Protein AF-A0A8S3XZ12-F1 (afdb_monomer_lite)

Foldseek 3Di:
DDDDDDDDPVSPDDPVLVQLLCCLPPVDNDKDFDGKDKDFPDDFDPDQLFGWIWMWTFIDDPNDTDTFIKIKGFQDPPQVVSSCVNLVVQVLVVVVVVLVLCVVLVQCDDPQHLDFHWSDGDSTMTMTGPCVVVVDDDDQPLDDDDPVRVVSNVVSVVSVVVSVVVVVVVVCVPPVPDDPVVVVVVCPLVVLVVCLLCLLLRVDPRHLSCVQQVDNVCNCVCNPNHVPVSSVVVCVVDVSSVVVSVVSVVVSCVPPPPVVD

pLDDT: mean 88.75, std 11.48, range [29.72, 97.12]

InterPro domains:
  IPR004119 Ecdysteroid kinase-like [PF02958] (47-170)

Radius of gyration: 21.13 Å; chains: 1; bounding box: 47×51×56 Å

Secondary structure (DSSP, 8-state):
--------GGGT--HHHHHHHHHHHH--S--EEEEEEEEESSSS-S-SSSEEEEEEEEEEETTEEEEEEEEEEE--SS-HHHHHHHHHHTHHHHHHHHHHHHHHTTTT-SSS-SSPPPSEE-SSEEEEE-GGGGT--PPPTTSPPPHHHHHHHHHHHHHHHHHHHHHHHHHHTS-TT--HHHHHHHHHHHHHHHHHHHHHHHSS-HHHHHHHHS-TTTHHIIIII--HHHHHHHHHH-HHHHHHHHHHHHHHIIIIIGGG-

Structure (mmCIF, N/CA/C/O backbone):
data_AF-A0A8S3XZ12-F1
#
_entry.id   AF-A0A8S3XZ12-F1
#
loop_
_atom_site.group_PDB
_atom_site.id
_atom_site.type_symbol
_atom_site.label_atom_id
_atom_site.label_alt_id
_atom_site.label_comp_id
_atom_site.label_asym_id
_atom_site.label_entity_id
_atom_site.label_seq_id
_atom_site.pdbx_PDB_ins_code
_atom_site.Cartn_x
_atom_site.Cartn_y
_atom_site.Cartn_z
_atom_site.occupancy
_atom_site.B_iso_or_equiv
_atom_site.auth_seq_id
_atom_site.auth_comp_id
_atom_site.auth_asym_id
_atom_site.auth_atom_id
_atom_site.pdbx_PDB_model_num
ATOM 1 N N . MET A 1 1 ? 11.718 -19.719 9.746 1.00 30.39 1 MET A N 1
ATOM 2 C CA . MET A 1 1 ? 11.334 -20.195 11.095 1.00 30.39 1 MET A CA 1
ATOM 3 C C . MET A 1 1 ? 10.133 -19.363 11.529 1.00 30.39 1 MET A C 1
ATOM 5 O O . MET A 1 1 ? 10.257 -18.147 11.548 1.00 30.39 1 MET A O 1
ATOM 9 N N . ALA A 1 2 ? 8.950 -19.956 11.715 1.00 29.72 2 ALA A N 1
ATOM 10 C CA . ALA A 1 2 ? 7.763 -19.188 12.099 1.00 29.72 2 ALA A CA 1
ATOM 11 C C . ALA A 1 2 ? 7.911 -18.756 13.564 1.00 29.72 2 ALA A C 1
ATOM 13 O O . ALA A 1 2 ? 8.004 -19.607 14.441 1.00 29.72 2 ALA A O 1
ATOM 14 N N . CYS A 1 3 ? 7.995 -17.449 13.815 1.00 34.72 3 CYS A N 1
ATOM 15 C CA . CYS A 1 3 ? 7.977 -16.910 15.170 1.00 34.72 3 CYS A CA 1
ATOM 16 C C . CYS A 1 3 ? 6.590 -17.178 15.773 1.00 34.72 3 CYS A C 1
ATOM 18 O O . CYS A 1 3 ? 5.577 -16.758 15.208 1.00 34.72 3 CYS A O 1
ATOM 20 N N . GLU A 1 4 ? 6.535 -17.932 16.869 1.00 37.34 4 GLU A N 1
ATOM 21 C CA . GLU A 1 4 ? 5.304 -18.181 17.616 1.00 37.34 4 GLU A CA 1
ATOM 22 C C . GLU A 1 4 ? 4.790 -16.856 18.199 1.00 37.34 4 GLU A C 1
ATOM 24 O O . GLU A 1 4 ? 5.450 -16.209 19.010 1.00 37.34 4 GLU A O 1
ATOM 29 N N . ILE A 1 5 ? 3.611 -16.418 17.749 1.00 44.34 5 ILE A N 1
ATOM 30 C CA . ILE A 1 5 ? 2.987 -15.174 18.205 1.00 44.34 5 ILE A CA 1
ATOM 31 C C . ILE A 1 5 ? 2.136 -15.505 19.429 1.00 44.34 5 ILE A C 1
ATOM 33 O O . ILE A 1 5 ? 1.052 -16.073 19.299 1.00 44.34 5 ILE A O 1
ATOM 37 N N . HIS A 1 6 ? 2.609 -15.119 20.612 1.00 37.94 6 HIS A N 1
ATOM 38 C CA . HIS A 1 6 ? 1.752 -15.000 21.786 1.00 37.94 6 HIS A CA 1
ATOM 39 C C . HIS A 1 6 ? 0.611 -14.015 21.468 1.00 37.94 6 HIS A C 1
ATOM 41 O O . HIS A 1 6 ? 0.840 -12.942 20.915 1.00 37.94 6 HIS A O 1
ATOM 47 N N . THR A 1 7 ? -0.639 -14.424 21.706 1.00 45.78 7 THR A N 1
ATOM 48 C CA . THR A 1 7 ? -1.839 -13.674 21.303 1.00 45.78 7 THR A CA 1
ATOM 49 C C . THR A 1 7 ? -2.457 -12.941 22.489 1.00 45.78 7 THR A C 1
ATOM 51 O O . THR A 1 7 ? -3.533 -13.295 22.970 1.00 45.78 7 THR A O 1
ATOM 54 N N . GLY A 1 8 ? -1.778 -11.911 22.977 1.00 55.94 8 GLY A N 1
ATOM 55 C CA . GLY A 1 8 ? -2.376 -10.844 23.763 1.00 55.94 8 GLY A CA 1
ATOM 56 C C . GLY A 1 8 ? -2.769 -9.669 22.864 1.00 55.94 8 GLY A C 1
ATOM 57 O O . GLY A 1 8 ? -2.081 -9.326 21.910 1.00 55.94 8 GLY A O 1
ATOM 58 N N . VAL A 1 9 ? -3.870 -8.984 23.184 1.00 60.03 9 VAL A N 1
ATOM 59 C CA . VAL A 1 9 ? -4.277 -7.731 22.509 1.00 60.03 9 VAL A CA 1
ATOM 60 C C . VAL A 1 9 ? -3.127 -6.706 22.494 1.00 60.03 9 VAL A C 1
ATOM 62 O O . VAL A 1 9 ? -2.915 -5.999 21.507 1.00 60.03 9 VAL A O 1
ATOM 65 N N . ASN A 1 10 ? -2.387 -6.640 23.608 1.00 62.47 10 ASN A N 1
ATOM 66 C CA . ASN A 1 10 ? -1.278 -5.709 23.812 1.00 62.47 10 ASN A CA 1
ATOM 67 C C . ASN A 1 10 ? -0.083 -5.993 22.891 1.00 62.47 10 ASN A C 1
ATOM 69 O O . ASN A 1 10 ? 0.741 -5.102 22.704 1.00 62.47 10 ASN A O 1
ATOM 73 N N . ASP A 1 11 ? -0.022 -7.180 22.283 1.00 71.75 11 ASP A N 1
ATOM 74 C CA . ASP A 1 11 ? 1.028 -7.560 21.331 1.00 71.75 11 ASP A CA 1
ATOM 75 C C . ASP A 1 11 ? 0.775 -6.963 19.937 1.00 71.75 11 ASP A C 1
ATOM 77 O O . ASP A 1 11 ? 1.597 -7.078 19.030 1.00 71.75 11 ASP A O 1
ATOM 81 N N . VAL A 1 12 ? -0.389 -6.331 19.746 1.00 75.94 12 VAL A N 1
ATOM 82 C CA . VAL A 1 12 ? -0.815 -5.748 18.471 1.00 75.94 12 VAL A CA 1
ATOM 83 C C . VAL A 1 12 ? -1.113 -4.264 18.606 1.00 75.94 12 VAL A C 1
ATOM 85 O O . VAL A 1 12 ? -0.682 -3.465 17.778 1.00 75.94 12 VAL A O 1
ATOM 88 N N . PHE A 1 13 ? -1.860 -3.891 19.646 1.00 89.75 13 PHE A N 1
ATOM 89 C CA . PHE A 1 13 ? -2.286 -2.520 19.870 1.00 89.75 13 PHE A CA 1
ATOM 90 C C . PHE A 1 13 ? -2.085 -2.111 21.323 1.00 89.75 13 PHE A C 1
ATOM 92 O O . PHE A 1 13 ? -2.443 -2.823 22.258 1.00 89.75 13 PHE A O 1
ATOM 99 N N . THR A 1 14 ? -1.631 -0.881 21.523 1.00 89.81 14 THR A N 1
ATOM 100 C CA . THR A 1 14 ? -1.724 -0.225 22.827 1.00 89.81 14 THR A CA 1
ATOM 101 C C . THR A 1 14 ? -3.185 0.091 23.167 1.00 89.81 14 THR A C 1
ATOM 103 O O . THR A 1 14 ? -4.006 0.356 22.284 1.00 89.81 14 THR A O 1
ATOM 106 N N . LYS A 1 15 ? -3.515 0.193 24.463 1.00 86.88 15 LYS A N 1
ATOM 107 C CA . LYS A 1 15 ? -4.854 0.629 24.920 1.00 86.88 15 LYS A CA 1
ATOM 108 C C . LYS A 1 15 ? -5.313 1.945 24.271 1.00 86.88 15 LYS A C 1
ATOM 110 O O . LYS A 1 15 ? -6.484 2.088 23.926 1.00 86.88 15 LYS A O 1
ATOM 115 N N . LYS A 1 16 ? -4.387 2.895 24.068 1.00 90.19 16 LYS A N 1
ATOM 116 C CA . LYS A 1 16 ? -4.662 4.180 23.400 1.00 90.19 16 LYS A CA 1
ATOM 117 C C . LYS A 1 16 ? -5.061 3.989 21.934 1.00 90.19 16 LYS A C 1
ATOM 119 O O . LYS A 1 16 ? -6.018 4.614 21.487 1.00 90.19 16 LYS A O 1
ATOM 124 N N . GLN A 1 17 ? -4.360 3.119 21.205 1.00 93.06 17 GLN A N 1
ATOM 125 C CA . GLN A 1 17 ? -4.685 2.806 19.811 1.00 93.06 17 GLN A CA 1
ATOM 126 C C . GLN A 1 17 ? -6.052 2.135 19.696 1.00 93.06 17 GLN A C 1
ATOM 128 O O . GLN A 1 17 ? -6.841 2.542 18.853 1.00 93.06 17 GLN A O 1
ATOM 133 N N . ILE A 1 18 ? -6.375 1.187 20.579 1.00 91.19 18 ILE A N 1
ATOM 134 C CA . ILE A 1 18 ? -7.694 0.534 20.599 1.00 91.19 18 ILE A CA 1
ATOM 135 C C . ILE A 1 18 ? -8.795 1.570 20.793 1.00 91.19 18 ILE A C 1
ATOM 137 O O . ILE A 1 18 ? -9.729 1.628 20.003 1.00 91.19 18 ILE A O 1
ATOM 141 N N . HIS A 1 19 ? -8.659 2.444 21.791 1.00 89.81 19 HIS A N 1
ATOM 142 C CA . HIS A 1 19 ? -9.643 3.497 22.022 1.00 89.81 19 HIS A CA 1
ATOM 143 C C . HIS A 1 19 ? -9.798 4.427 20.811 1.00 89.81 19 HIS A C 1
ATOM 145 O O . HIS A 1 19 ? -10.917 4.767 20.435 1.00 89.81 19 HIS A O 1
ATOM 151 N N . HIS A 1 20 ? -8.691 4.796 20.161 1.00 92.94 20 HIS A N 1
ATOM 152 C CA . HIS A 1 20 ? -8.727 5.605 18.944 1.00 92.94 20 HIS A CA 1
ATOM 153 C C . HIS A 1 20 ? -9.456 4.898 17.791 1.00 92.94 20 HIS A C 1
ATOM 155 O O . HIS A 1 20 ? -10.336 5.496 17.171 1.00 92.94 20 HIS A O 1
ATOM 161 N N . ILE A 1 21 ? -9.137 3.622 17.548 1.00 94.38 21 ILE A N 1
ATOM 162 C CA . ILE A 1 21 ? -9.756 2.796 16.504 1.00 94.38 21 ILE A CA 1
ATOM 163 C C . ILE A 1 21 ? -11.264 2.680 16.744 1.00 94.38 21 ILE A C 1
ATOM 165 O O . ILE A 1 21 ? -12.042 2.940 15.833 1.00 94.38 21 ILE A O 1
ATOM 169 N N . LEU A 1 22 ? -11.681 2.356 17.971 1.00 91.75 22 LEU A N 1
ATOM 170 C CA . LEU A 1 22 ? -13.090 2.158 18.330 1.00 91.75 22 LEU A CA 1
ATOM 171 C C . LEU A 1 22 ? -13.912 3.444 18.241 1.00 91.75 22 LEU A C 1
ATOM 173 O O . LEU A 1 22 ? -15.032 3.433 17.729 1.00 91.75 22 LEU A O 1
ATOM 177 N N . LYS A 1 23 ? -13.328 4.570 18.660 1.00 91.75 23 LYS A N 1
ATOM 178 C CA . LYS A 1 23 ? -13.943 5.887 18.482 1.00 91.75 23 LYS A CA 1
ATOM 179 C C . LYS A 1 23 ? -14.146 6.208 16.999 1.00 91.75 23 LYS A C 1
ATOM 181 O O . LYS A 1 23 ? -15.190 6.733 16.625 1.00 91.75 23 LYS A O 1
ATOM 186 N N . ARG A 1 24 ? -13.156 5.908 16.150 1.00 91.81 24 ARG A N 1
ATOM 187 C CA . ARG A 1 24 ? -13.209 6.151 14.698 1.00 91.81 24 ARG A CA 1
ATOM 188 C C . ARG A 1 24 ? -14.154 5.193 13.961 1.00 91.81 24 ARG A C 1
ATOM 190 O O . ARG A 1 24 ? -14.713 5.609 12.946 1.00 91.81 24 ARG A O 1
ATOM 197 N N . SER A 1 25 ? -14.315 3.955 14.435 1.00 90.06 25 SER A N 1
ATOM 198 C CA . SER A 1 25 ? -15.126 2.925 13.774 1.00 90.06 25 SER A CA 1
ATOM 199 C C . SER A 1 25 ? -16.602 2.956 14.174 1.00 90.06 25 SER A C 1
ATOM 201 O O . SER A 1 25 ? -17.454 2.909 13.294 1.00 90.06 25 SER A O 1
ATOM 203 N N . LEU A 1 26 ? -16.913 3.054 15.472 1.00 84.81 26 LEU A N 1
ATOM 204 C CA . LEU A 1 26 ? -18.286 2.973 15.984 1.00 84.81 26 LEU A CA 1
ATOM 205 C C . LEU A 1 26 ? -18.833 4.307 16.512 1.00 84.81 26 LEU A C 1
ATOM 207 O O . LEU A 1 26 ? -20.015 4.407 16.824 1.00 84.81 26 LEU A O 1
ATOM 211 N N . GLY A 1 27 ? -17.987 5.326 16.682 1.00 82.88 27 GLY A N 1
ATOM 212 C CA . GLY A 1 27 ? -18.391 6.600 17.289 1.00 82.88 27 GLY A CA 1
ATOM 213 C C . GLY A 1 27 ? -18.626 6.539 18.805 1.00 82.88 27 GLY A C 1
ATOM 214 O O . GLY A 1 27 ? -18.931 7.566 19.410 1.00 82.88 27 GLY A O 1
ATOM 215 N N . PHE A 1 28 ? -18.458 5.376 19.444 1.00 74.88 28 PHE A N 1
ATOM 216 C CA . PHE A 1 28 ? -18.622 5.219 20.890 1.00 74.88 28 PHE A CA 1
ATOM 217 C C . PHE A 1 28 ? -17.366 5.627 21.665 1.00 74.88 28 PHE A C 1
ATOM 219 O O . PHE A 1 28 ? -16.235 5.387 21.244 1.00 74.88 28 PHE A O 1
ATOM 226 N N . THR A 1 29 ? -17.575 6.208 22.847 1.00 71.44 29 THR A N 1
ATOM 227 C CA . THR A 1 29 ? -16.506 6.577 23.792 1.00 71.44 29 THR A CA 1
ATOM 228 C C . THR A 1 29 ? -16.406 5.624 24.984 1.00 71.44 29 THR A C 1
ATOM 230 O O . THR A 1 29 ? -15.366 5.589 25.637 1.00 71.44 29 THR A O 1
ATOM 233 N N . SER A 1 30 ? -17.451 4.833 25.246 1.00 82.69 30 SER A N 1
ATOM 234 C CA . SER A 1 30 ? -17.498 3.830 26.311 1.00 82.69 30 SER A CA 1
ATOM 235 C C . SER A 1 30 ? -17.679 2.439 25.711 1.00 82.69 30 SER A C 1
ATOM 237 O O . SER A 1 30 ? -18.641 2.188 24.986 1.00 82.69 30 SER A O 1
ATOM 239 N N . PHE A 1 31 ? -16.728 1.554 25.989 1.00 87.12 31 PHE A N 1
ATOM 240 C CA . PHE A 1 31 ? -16.713 0.168 25.538 1.00 87.12 31 PHE A CA 1
ATOM 241 C C . PHE A 1 31 ? -15.873 -0.670 26.508 1.00 87.12 31 PHE A C 1
ATOM 243 O O . PHE A 1 31 ? -14.982 -0.154 27.185 1.00 87.12 31 PHE A O 1
ATOM 250 N N . GLU A 1 32 ? -16.109 -1.976 26.517 1.00 89.56 32 GLU A N 1
ATOM 251 C CA . GLU A 1 32 ? -15.262 -2.960 27.194 1.00 89.56 32 GLU A CA 1
ATOM 252 C C . GLU A 1 32 ? -14.676 -3.907 26.144 1.00 89.56 32 GLU A C 1
ATOM 254 O O . GLU A 1 32 ? -15.414 -4.493 25.356 1.00 89.56 32 GLU A O 1
ATOM 259 N N . LEU A 1 33 ? -13.352 -4.055 26.092 1.00 88.94 33 LEU A N 1
ATOM 260 C CA . LEU A 1 33 ? -12.731 -5.035 25.202 1.00 88.94 33 LEU A CA 1
ATOM 261 C C . LEU A 1 33 ? -12.759 -6.414 25.864 1.00 88.94 33 LEU A C 1
ATOM 263 O O . LEU A 1 33 ? -12.143 -6.603 26.908 1.00 88.94 33 LEU A O 1
ATOM 267 N N . ILE A 1 34 ? -13.431 -7.366 25.223 1.00 90.75 34 ILE A N 1
ATOM 268 C CA . ILE A 1 34 ? -13.617 -8.729 25.731 1.00 90.75 34 ILE A CA 1
ATOM 269 C C . ILE A 1 34 ? -12.508 -9.650 25.219 1.00 90.75 34 ILE A C 1
ATOM 271 O O . ILE A 1 34 ? -11.927 -10.417 25.980 1.00 90.75 34 ILE A O 1
ATOM 275 N N . ALA A 1 35 ? -12.221 -9.586 23.917 1.00 89.56 35 ALA A N 1
ATOM 276 C CA . ALA A 1 35 ? -11.253 -10.458 23.258 1.00 89.56 35 ALA A CA 1
ATOM 277 C C . ALA A 1 35 ? -10.668 -9.810 21.996 1.00 89.56 35 ALA A C 1
ATOM 279 O O . ALA A 1 35 ? -11.249 -8.883 21.422 1.00 89.56 35 ALA A O 1
ATOM 280 N N . CYS A 1 36 ? -9.525 -10.328 21.546 1.00 91.44 36 CYS A N 1
ATOM 281 C CA . CYS A 1 36 ? -8.874 -9.932 20.302 1.00 91.44 36 CYS A CA 1
ATOM 282 C C . CYS A 1 36 ? -8.281 -11.153 19.605 1.00 91.44 36 CYS A C 1
ATOM 284 O O . CYS A 1 36 ? -7.363 -11.777 20.131 1.00 91.44 36 CYS A O 1
ATOM 286 N N . ASP A 1 37 ? -8.752 -11.428 18.392 1.00 91.81 37 ASP A N 1
ATOM 287 C CA . ASP A 1 37 ? -8.206 -12.495 17.555 1.00 91.81 37 ASP A CA 1
ATOM 288 C C . ASP A 1 37 ? -7.276 -11.894 16.504 1.00 91.81 37 ASP A C 1
ATOM 290 O O . ASP A 1 37 ? -7.657 -10.934 15.832 1.00 91.81 37 ASP A O 1
ATOM 294 N N . LYS A 1 38 ? -6.097 -12.487 16.300 1.00 91.69 38 LYS A N 1
ATOM 295 C CA . LYS A 1 38 ? -5.150 -12.117 15.238 1.00 91.69 38 LYS A CA 1
ATOM 296 C C . LYS A 1 38 ? -4.890 -13.316 14.335 1.00 91.69 38 LYS A C 1
ATOM 298 O O . LYS A 1 38 ? -4.671 -14.424 14.813 1.00 91.69 38 LYS A O 1
ATOM 303 N N . ARG A 1 39 ? -4.863 -13.084 13.024 1.00 90.69 39 ARG A N 1
ATOM 304 C CA . ARG A 1 39 ? -4.444 -14.077 12.023 1.00 90.69 39 ARG A CA 1
ATOM 305 C C . ARG A 1 39 ? -3.729 -13.410 10.846 1.00 90.69 39 ARG A C 1
ATOM 307 O O . ARG A 1 39 ? -4.036 -12.253 10.563 1.00 90.69 39 ARG A O 1
ATOM 314 N N . PRO A 1 40 ? -2.839 -14.105 10.121 1.00 89.06 40 PRO A N 1
ATOM 315 C CA . PRO A 1 40 ? -2.271 -13.588 8.875 1.00 89.06 40 PRO A CA 1
ATOM 316 C C . PRO A 1 40 ? -3.359 -13.155 7.879 1.00 89.06 40 PRO A C 1
ATOM 318 O O . PRO A 1 40 ? -4.436 -13.758 7.819 1.00 89.06 40 PRO A O 1
ATOM 321 N N . ALA A 1 41 ? -3.103 -12.099 7.103 1.00 87.62 41 ALA A N 1
ATOM 322 C CA . ALA A 1 41 ? -4.067 -11.610 6.114 1.00 87.62 41 ALA A CA 1
ATOM 323 C C . ALA A 1 41 ? -4.175 -12.547 4.900 1.00 87.62 41 ALA A C 1
ATOM 325 O O . ALA A 1 41 ? -5.267 -12.741 4.365 1.00 87.62 41 ALA A O 1
ATOM 326 N N . VAL A 1 42 ? -3.063 -13.157 4.489 1.00 79.88 42 VAL A N 1
ATOM 327 C CA . VAL A 1 42 ? -3.001 -14.153 3.412 1.00 79.88 42 VAL A CA 1
ATOM 328 C C . VAL A 1 42 ? -1.966 -15.226 3.746 1.00 79.88 42 VAL A C 1
ATOM 330 O O . VAL A 1 42 ? -1.167 -15.068 4.668 1.00 79.88 42 VAL A O 1
ATOM 333 N N . ILE A 1 43 ? -1.979 -16.310 2.973 1.00 72.00 43 ILE A N 1
ATOM 334 C CA . ILE A 1 43 ? -0.887 -17.285 2.931 1.00 72.00 43 ILE A CA 1
ATOM 335 C C . ILE A 1 43 ? 0.150 -16.768 1.922 1.00 72.00 43 ILE A C 1
ATOM 337 O O . ILE A 1 43 ? -0.200 -16.541 0.766 1.00 72.00 43 ILE A O 1
ATOM 341 N N . GLY A 1 44 ? 1.406 -16.601 2.341 1.00 71.19 44 GLY A N 1
ATOM 342 C CA . GLY A 1 44 ? 2.474 -16.025 1.513 1.00 71.19 44 GLY A CA 1
ATOM 343 C C . GLY A 1 44 ? 2.667 -14.520 1.733 1.00 71.19 44 GLY A C 1
ATOM 344 O O . GLY A 1 44 ? 2.223 -13.971 2.744 1.00 71.19 44 GLY A O 1
ATOM 345 N N . MET A 1 45 ? 3.312 -13.840 0.779 1.00 73.56 45 MET A N 1
ATOM 346 C CA . MET A 1 45 ? 3.471 -12.385 0.831 1.00 73.56 45 MET A CA 1
ATOM 347 C C . MET A 1 45 ? 2.163 -11.677 0.428 1.00 73.56 45 MET A C 1
ATOM 349 O O . MET A 1 45 ? 1.757 -11.722 -0.729 1.00 73.56 45 MET A O 1
ATOM 353 N N . ALA A 1 46 ? 1.507 -10.990 1.374 1.00 70.44 46 ALA A N 1
ATOM 354 C CA . ALA A 1 46 ? 0.348 -10.121 1.084 1.00 70.44 46 ALA A CA 1
ATOM 355 C C . ALA A 1 46 ? 0.746 -8.783 0.447 1.00 70.44 46 ALA A C 1
ATOM 357 O O . ALA A 1 46 ? -0.053 -8.146 -0.233 1.00 70.44 46 ALA A O 1
ATOM 358 N N . GLY A 1 47 ? 1.974 -8.351 0.716 1.00 78.81 47 GLY A N 1
ATOM 359 C CA . GLY A 1 47 ? 2.561 -7.117 0.231 1.00 78.81 47 GLY A CA 1
ATOM 360 C C . GLY A 1 47 ? 3.997 -6.994 0.727 1.00 78.81 47 GLY A C 1
ATOM 361 O O . GLY A 1 47 ? 4.367 -7.585 1.741 1.00 78.81 47 GLY A O 1
ATOM 362 N N . PHE A 1 48 ? 4.800 -6.223 0.001 1.00 83.94 48 PHE A N 1
ATOM 363 C CA . PHE A 1 48 ? 6.235 -6.120 0.252 1.00 83.94 48 PHE A CA 1
ATOM 364 C C . PHE A 1 48 ? 6.568 -5.208 1.443 1.00 83.94 48 PHE A C 1
ATOM 366 O O . PHE A 1 48 ? 7.410 -5.541 2.259 1.00 83.94 48 PHE A O 1
ATOM 373 N N . LEU A 1 49 ? 5.878 -4.079 1.613 1.00 89.25 49 LEU A N 1
ATOM 374 C CA . LEU A 1 49 ? 6.257 -3.038 2.585 1.00 89.25 49 LEU A CA 1
ATOM 375 C C . LEU A 1 49 ? 5.596 -3.193 3.968 1.00 89.25 49 LEU A C 1
ATOM 377 O O . LEU A 1 49 ? 5.056 -2.230 4.514 1.00 89.25 49 LEU A O 1
ATOM 381 N N . GLY A 1 50 ? 5.597 -4.400 4.529 1.00 91.38 50 GLY A N 1
ATOM 382 C CA . GLY A 1 50 ? 5.114 -4.640 5.891 1.00 91.38 50 GLY A CA 1
ATOM 383 C C . GLY A 1 50 ? 4.524 -6.024 6.117 1.00 91.38 50 GLY A C 1
ATOM 384 O O . GLY A 1 50 ? 4.307 -6.790 5.177 1.00 91.38 50 GLY A O 1
ATOM 385 N N . ASP A 1 51 ? 4.233 -6.304 7.381 1.00 90.75 51 ASP A N 1
ATOM 386 C CA . ASP A 1 51 ? 3.452 -7.461 7.797 1.00 90.75 51 ASP A CA 1
ATOM 387 C C . ASP A 1 51 ? 1.966 -7.126 7.714 1.00 90.75 51 ASP A C 1
ATOM 389 O O . ASP A 1 51 ? 1.540 -6.028 8.073 1.00 90.75 51 ASP A O 1
ATOM 393 N N . HIS A 1 52 ? 1.167 -8.089 7.256 1.00 92.12 52 HIS A N 1
ATOM 394 C CA . HIS A 1 52 ? -0.268 -7.913 7.060 1.00 92.12 52 HIS A CA 1
ATOM 395 C C . HIS A 1 52 ? -1.044 -8.971 7.837 1.00 92.12 52 HIS A C 1
ATOM 397 O O . HIS A 1 52 ? -0.867 -10.178 7.642 1.00 92.12 52 HIS A O 1
ATOM 403 N N . PHE A 1 53 ? -1.953 -8.528 8.694 1.00 91.62 53 PHE A N 1
ATOM 404 C CA . PHE A 1 53 ? -2.786 -9.413 9.496 1.00 91.62 53 PHE A CA 1
ATOM 405 C C . PHE A 1 53 ? -4.205 -8.871 9.632 1.00 91.62 53 PHE A C 1
ATOM 407 O O . PHE A 1 53 ? -4.475 -7.682 9.479 1.00 91.62 53 PHE A O 1
ATOM 414 N N . ARG A 1 54 ? -5.139 -9.781 9.893 1.00 94.00 54 ARG A N 1
ATOM 415 C CA . ARG A 1 54 ? -6.525 -9.460 10.218 1.00 94.00 54 ARG A CA 1
ATOM 416 C C . ARG A 1 54 ? -6.720 -9.566 11.717 1.00 94.00 54 ARG A C 1
ATOM 418 O O . ARG A 1 54 ? -6.345 -10.579 12.314 1.00 94.00 54 ARG A O 1
ATOM 425 N N . VAL A 1 55 ? -7.342 -8.546 12.294 1.00 95.19 55 VAL A N 1
ATOM 426 C CA . VAL A 1 55 ? -7.688 -8.499 13.714 1.00 95.19 55 VAL A CA 1
ATOM 427 C C . VAL A 1 55 ? -9.200 -8.460 13.881 1.00 95.19 55 VAL A C 1
ATOM 429 O O . VAL A 1 55 ? -9.890 -7.731 13.175 1.00 95.19 55 VAL A O 1
ATOM 432 N N . THR A 1 56 ? -9.726 -9.248 14.815 1.00 95.25 56 THR A N 1
ATOM 433 C CA . THR A 1 56 ? -11.112 -9.123 15.281 1.00 95.25 56 THR A CA 1
ATOM 434 C C . THR A 1 56 ? -11.111 -8.621 16.711 1.00 95.25 56 THR A C 1
ATOM 436 O O . THR A 1 56 ? -10.666 -9.345 17.595 1.00 95.25 56 THR A O 1
ATOM 439 N N . LEU A 1 57 ? -11.639 -7.421 16.945 1.00 94.00 57 LEU A N 1
ATOM 440 C CA . LEU A 1 57 ? -11.917 -6.932 18.294 1.00 94.00 57 LEU A CA 1
ATOM 441 C C . LEU A 1 57 ? -13.344 -7.327 18.679 1.00 94.00 57 LEU A C 1
ATOM 443 O O . LEU A 1 57 ? -14.281 -7.016 17.944 1.00 94.00 57 LEU A O 1
ATOM 447 N N . HIS A 1 58 ? -13.508 -7.993 19.820 1.00 93.31 58 HIS A N 1
ATOM 448 C CA . HIS A 1 58 ? -14.816 -8.281 20.413 1.00 93.31 58 HIS A CA 1
ATOM 449 C C . HIS A 1 58 ? -15.049 -7.266 21.521 1.00 93.31 58 HIS A C 1
ATOM 451 O O . HIS A 1 58 ? -14.362 -7.302 22.544 1.00 93.31 58 HIS A O 1
ATOM 457 N N . VAL A 1 59 ? -15.971 -6.335 21.306 1.00 92.38 59 VAL A N 1
ATOM 458 C CA . VAL A 1 59 ? -16.202 -5.210 22.215 1.00 92.38 59 VAL A CA 1
ATOM 459 C C . VAL A 1 59 ? -17.620 -5.239 22.751 1.00 92.38 59 VAL A C 1
ATOM 461 O O . VAL A 1 59 ? -18.570 -5.417 21.997 1.00 92.38 59 VAL A O 1
ATOM 464 N N . LYS A 1 60 ? -17.777 -5.051 24.058 1.00 91.81 60 LYS A N 1
ATOM 465 C CA . LYS A 1 60 ? -19.078 -4.845 24.679 1.00 91.81 60 LYS A CA 1
ATOM 466 C C . LYS A 1 60 ? -19.443 -3.370 24.594 1.00 91.81 60 LYS A C 1
ATOM 468 O O . LYS A 1 60 ? -18.717 -2.525 25.121 1.00 91.81 60 LYS A O 1
ATOM 473 N N . VAL A 1 61 ? -20.579 -3.070 23.982 1.00 87.94 61 VAL A N 1
ATOM 474 C CA . VAL A 1 61 ? -21.170 -1.732 23.931 1.00 87.94 61 VAL A CA 1
ATOM 475 C C . VAL A 1 61 ? -22.639 -1.854 24.316 1.00 87.94 61 VAL A C 1
ATOM 477 O O . VAL A 1 61 ? -23.366 -2.668 23.755 1.00 87.94 61 VAL A O 1
ATOM 480 N N . ASN A 1 62 ? -23.083 -1.071 25.304 1.00 86.56 62 ASN A N 1
ATOM 481 C CA . ASN A 1 62 ? -24.475 -1.065 25.781 1.00 86.56 62 ASN A CA 1
ATOM 482 C C . ASN A 1 62 ? -25.036 -2.465 26.112 1.00 86.56 62 ASN A C 1
ATOM 484 O O . ASN A 1 62 ? -26.208 -2.745 25.886 1.00 86.56 62 ASN A O 1
ATOM 488 N N . GLY A 1 63 ? -24.188 -3.360 26.630 1.00 85.62 63 GLY A N 1
ATOM 489 C CA . GLY A 1 63 ? -24.568 -4.731 26.985 1.00 85.62 63 GLY A CA 1
ATOM 490 C C . GLY A 1 63 ? -24.448 -5.761 25.855 1.00 85.62 63 GLY A C 1
ATOM 491 O O . GLY A 1 63 ? -24.415 -6.951 26.158 1.00 85.62 63 GLY A O 1
ATOM 492 N N . TYR A 1 64 ? -24.297 -5.332 24.600 1.00 90.56 64 TYR A N 1
ATOM 493 C CA . TYR A 1 64 ? -24.162 -6.204 23.429 1.00 90.56 64 TYR A CA 1
ATOM 494 C C . TYR A 1 64 ? -22.705 -6.364 23.009 1.00 90.56 64 TYR A C 1
ATOM 496 O O . TYR A 1 64 ? -21.897 -5.460 23.210 1.00 90.56 64 TYR A O 1
ATOM 504 N N . VAL A 1 65 ? -22.368 -7.517 22.429 1.00 92.44 65 VAL A N 1
ATOM 505 C CA . VAL A 1 65 ? -21.024 -7.788 21.908 1.00 92.44 65 VAL A CA 1
ATOM 506 C C . VAL A 1 65 ? -20.987 -7.508 20.411 1.00 92.44 65 VAL A C 1
ATOM 508 O O . VAL A 1 65 ? -21.603 -8.225 19.628 1.00 92.44 65 VAL A O 1
ATOM 511 N N . GLU A 1 66 ? -20.206 -6.507 20.027 1.00 92.38 66 GLU A N 1
ATOM 512 C CA . GLU A 1 66 ? -19.914 -6.137 18.646 1.00 92.38 66 GLU A CA 1
ATOM 513 C C . GLU A 1 66 ? -18.567 -6.718 18.203 1.00 92.38 66 GLU A C 1
ATOM 515 O O . GLU A 1 66 ? -17.605 -6.778 18.976 1.00 92.38 66 GLU A O 1
ATOM 520 N N . LYS A 1 67 ? -18.479 -7.135 16.934 1.00 93.81 67 LYS A N 1
ATOM 521 C CA . LYS A 1 67 ? -17.242 -7.661 16.335 1.00 93.81 67 LYS A CA 1
ATOM 522 C C . LYS A 1 67 ? -16.721 -6.707 15.277 1.00 93.81 67 LYS A C 1
ATOM 524 O O . LYS A 1 67 ? -17.305 -6.587 14.205 1.00 93.81 67 LYS A O 1
ATOM 529 N N . ILE A 1 68 ? -15.565 -6.110 15.533 1.00 94.25 68 ILE A N 1
ATOM 530 C CA . ILE A 1 68 ? -14.938 -5.169 14.605 1.00 94.25 68 ILE A CA 1
ATOM 531 C C . ILE A 1 68 ? -13.808 -5.878 13.882 1.00 94.25 68 ILE A C 1
ATOM 533 O O . ILE A 1 68 ? -12.851 -6.349 14.501 1.00 94.25 68 ILE A O 1
ATOM 537 N N . LYS A 1 69 ? -13.948 -5.971 12.562 1.00 95.69 69 LYS A N 1
ATOM 538 C CA . LYS A 1 69 ? -13.028 -6.674 11.672 1.00 95.69 69 LYS A CA 1
ATOM 539 C C . LYS A 1 69 ? -12.088 -5.667 11.028 1.00 95.69 69 LYS A C 1
ATOM 541 O O . LYS A 1 69 ? -12.527 -4.745 10.346 1.00 95.69 69 LYS A O 1
ATOM 546 N N . LEU A 1 70 ? -10.800 -5.841 11.285 1.00 96.62 70 LEU A N 1
ATOM 547 C CA . LEU A 1 70 ? -9.757 -4.895 10.924 1.00 96.62 70 LEU A CA 1
ATOM 548 C C . LEU A 1 70 ? -8.725 -5.562 10.028 1.00 96.62 70 LEU A C 1
ATOM 550 O O . LEU A 1 70 ? -8.263 -6.669 10.317 1.00 96.62 70 LEU A O 1
ATOM 554 N N . PHE A 1 71 ? -8.318 -4.847 8.989 1.00 95.62 71 PHE A N 1
ATOM 555 C CA . PHE A 1 71 ? -7.067 -5.097 8.297 1.00 95.62 71 PHE A CA 1
ATOM 556 C C . PHE A 1 71 ? -5.974 -4.251 8.945 1.00 95.62 71 PHE A C 1
ATOM 558 O O . PHE A 1 71 ? -6.161 -3.056 9.185 1.00 95.62 71 PHE A O 1
ATOM 565 N N . VAL A 1 72 ? -4.837 -4.875 9.227 1.00 95.12 72 VAL A N 1
ATOM 566 C CA . VAL A 1 72 ? -3.698 -4.227 9.863 1.00 95.12 72 VAL A CA 1
ATOM 567 C C . VAL A 1 72 ? -2.452 -4.481 9.042 1.00 95.12 72 VAL A C 1
ATOM 569 O O . VAL A 1 72 ? -2.151 -5.619 8.678 1.00 95.12 72 VAL A O 1
ATOM 572 N N . LYS A 1 73 ? -1.728 -3.400 8.791 1.00 95.00 73 LYS A N 1
ATOM 573 C CA . LYS A 1 73 ? -0.422 -3.387 8.156 1.00 95.00 73 LYS A CA 1
ATOM 574 C C . LYS A 1 73 ? 0.574 -2.761 9.131 1.00 95.00 73 LYS A C 1
ATOM 576 O O . LYS A 1 73 ? 0.308 -1.672 9.637 1.00 95.00 73 LYS A O 1
ATOM 581 N N . SER A 1 74 ? 1.680 -3.436 9.431 1.00 93.94 74 SER A N 1
ATOM 582 C CA . SER A 1 74 ? 2.701 -2.929 10.358 1.00 93.94 74 SER A CA 1
ATOM 583 C C . SER A 1 74 ? 4.118 -3.126 9.844 1.00 93.94 74 SER A C 1
ATOM 585 O O . SER A 1 74 ? 4.382 -3.980 8.993 1.00 93.94 74 SER A O 1
ATOM 587 N N . VAL A 1 75 ? 5.054 -2.349 10.386 1.00 93.56 75 VAL A N 1
ATOM 588 C CA . VAL A 1 75 ? 6.484 -2.620 10.200 1.00 93.56 75 VAL A CA 1
ATOM 589 C C . VAL A 1 75 ? 6.781 -4.053 10.678 1.00 93.56 75 VAL A C 1
ATOM 591 O O . VAL A 1 75 ? 6.244 -4.455 11.719 1.00 93.56 75 VAL A O 1
ATOM 594 N N . PRO A 1 76 ? 7.572 -4.846 9.928 1.00 91.56 76 PRO A N 1
ATOM 595 C CA . PRO A 1 76 ? 7.878 -6.218 10.305 1.00 91.56 76 PRO A CA 1
ATOM 596 C C . PRO A 1 76 ? 8.652 -6.290 11.617 1.00 91.56 76 PRO A C 1
ATOM 598 O O . PRO A 1 76 ? 9.589 -5.526 11.832 1.00 91.56 76 PRO A O 1
ATOM 601 N N . VAL A 1 77 ? 8.291 -7.242 12.476 1.00 86.81 77 VAL A N 1
ATOM 602 C CA . VAL A 1 77 ? 8.995 -7.465 13.756 1.00 86.81 77 VAL A CA 1
ATOM 603 C C . VAL A 1 77 ? 10.075 -8.541 13.616 1.00 86.81 77 VAL A C 1
ATOM 605 O O . VAL A 1 77 ? 11.100 -8.487 14.286 1.00 86.81 77 VAL A O 1
ATOM 608 N N . CYS A 1 78 ? 9.863 -9.512 12.723 1.00 87.06 78 CYS A N 1
ATOM 609 C CA . CYS A 1 78 ? 10.731 -10.687 12.571 1.00 87.06 78 CYS A CA 1
ATOM 610 C C . CYS A 1 78 ? 11.726 -10.587 11.401 1.00 87.06 78 CYS A C 1
ATOM 612 O O . CYS A 1 78 ? 12.492 -11.519 11.181 1.00 87.06 78 CYS A O 1
ATOM 614 N N . ASN A 1 79 ? 11.713 -9.489 10.642 1.00 91.44 79 ASN A N 1
ATOM 615 C CA . ASN A 1 79 ? 12.624 -9.255 9.520 1.00 91.44 79 ASN A CA 1
ATOM 616 C C . ASN A 1 79 ? 13.250 -7.860 9.671 1.00 91.44 79 ASN A C 1
ATOM 618 O O . ASN A 1 79 ? 12.730 -6.873 9.147 1.00 91.44 79 ASN A O 1
ATOM 622 N N . ALA A 1 80 ? 14.333 -7.778 10.450 1.00 95.12 80 ALA A N 1
ATOM 623 C CA . ALA A 1 80 ? 14.996 -6.515 10.772 1.00 95.12 80 ALA A CA 1
ATOM 624 C C . ALA A 1 80 ? 15.559 -5.784 9.535 1.00 95.12 80 ALA A C 1
ATOM 626 O O . ALA A 1 80 ? 15.284 -4.592 9.413 1.00 95.12 80 ALA A O 1
ATOM 627 N N . PRO A 1 81 ? 16.230 -6.449 8.568 1.00 95.62 81 PRO A N 1
ATOM 628 C CA . PRO A 1 81 ? 16.678 -5.785 7.339 1.00 95.62 81 PRO A CA 1
ATOM 629 C C . PRO A 1 81 ? 15.536 -5.112 6.571 1.00 95.62 81 PRO A C 1
ATOM 631 O O . PRO A 1 81 ? 15.648 -3.963 6.142 1.00 95.62 81 PRO A O 1
ATOM 634 N N . LYS A 1 82 ? 14.391 -5.793 6.469 1.00 94.25 82 LYS A N 1
ATOM 635 C CA . LYS A 1 82 ? 13.187 -5.241 5.847 1.00 94.25 82 LYS A CA 1
ATOM 636 C C . LYS A 1 82 ? 12.587 -4.090 6.649 1.00 94.25 82 LYS A C 1
ATOM 638 O O . LYS A 1 82 ? 12.153 -3.099 6.063 1.00 94.25 82 LYS A O 1
ATOM 643 N N . ALA A 1 83 ? 12.550 -4.197 7.975 1.00 95.31 83 ALA A N 1
ATOM 644 C CA . ALA A 1 83 ? 12.096 -3.113 8.841 1.00 95.31 83 ALA A CA 1
ATOM 645 C C . ALA A 1 83 ? 12.981 -1.865 8.688 1.00 95.31 83 ALA A C 1
ATOM 647 O O . ALA A 1 83 ? 12.460 -0.761 8.533 1.00 95.31 83 ALA A O 1
ATOM 648 N N . ASP A 1 84 ? 14.301 -2.039 8.641 1.00 96.12 84 ASP A N 1
ATOM 649 C CA . ASP A 1 84 ? 15.265 -0.958 8.433 1.00 96.12 84 ASP A CA 1
ATOM 650 C C . ASP A 1 84 ? 15.100 -0.305 7.064 1.00 96.12 84 ASP A C 1
ATOM 652 O O . ASP A 1 84 ? 15.061 0.923 6.975 1.00 96.12 84 ASP A O 1
ATOM 656 N N . PHE A 1 85 ? 14.943 -1.105 6.007 1.00 94.31 85 PHE A N 1
ATOM 657 C CA . PHE A 1 85 ? 14.615 -0.611 4.671 1.00 94.31 85 PHE A CA 1
ATOM 658 C C . PHE A 1 85 ? 13.335 0.233 4.693 1.00 94.31 85 PHE A C 1
ATOM 660 O O . PHE A 1 85 ? 13.298 1.348 4.162 1.00 94.31 85 PHE A O 1
ATOM 667 N N . ILE A 1 86 ? 12.293 -0.263 5.369 1.00 94.44 86 ILE A N 1
ATOM 668 C CA . ILE A 1 86 ? 11.008 0.426 5.459 1.00 94.44 86 ILE A CA 1
ATOM 669 C C . ILE A 1 86 ? 11.140 1.770 6.194 1.00 94.44 86 ILE A C 1
ATOM 671 O O . ILE A 1 86 ? 10.626 2.797 5.735 1.00 94.44 86 ILE A O 1
ATOM 675 N N . ASN A 1 87 ? 11.843 1.766 7.325 1.00 95.19 87 ASN A N 1
ATOM 676 C CA . ASN A 1 87 ? 12.032 2.939 8.170 1.00 95.19 87 ASN A CA 1
ATOM 677 C C . ASN A 1 87 ? 12.901 3.995 7.473 1.00 95.19 87 ASN A C 1
ATOM 679 O O . ASN A 1 87 ? 12.515 5.163 7.418 1.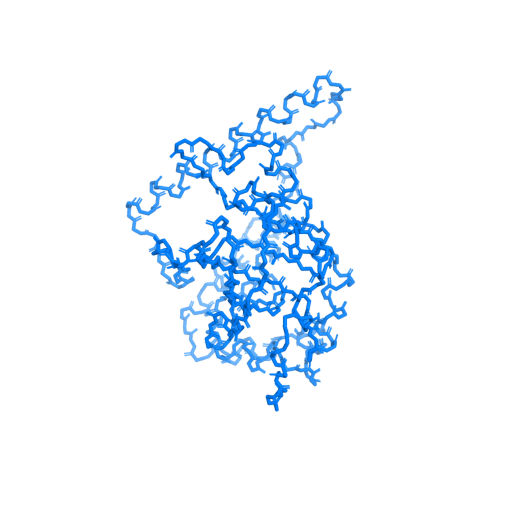00 95.19 87 ASN A O 1
ATOM 683 N N . LYS A 1 88 ? 14.026 3.591 6.862 1.00 94.75 88 LYS A N 1
ATOM 684 C CA . LYS A 1 88 ? 14.914 4.486 6.096 1.00 94.75 88 LYS A CA 1
ATOM 685 C C . LYS A 1 88 ? 14.204 5.112 4.895 1.00 94.75 88 LYS A C 1
ATOM 687 O O . LYS A 1 88 ? 14.392 6.295 4.624 1.00 94.75 88 LYS A O 1
ATOM 692 N N . GLY A 1 89 ? 13.356 4.349 4.200 1.00 92.50 89 GLY A N 1
ATOM 693 C CA . GLY A 1 89 ? 12.553 4.854 3.080 1.00 92.50 89 GLY A CA 1
ATOM 694 C C . GLY A 1 89 ? 11.402 5.783 3.496 1.00 92.50 89 GLY A C 1
ATOM 695 O O . GLY A 1 89 ? 10.843 6.504 2.656 1.00 92.50 89 GLY A O 1
ATOM 696 N N . GLY A 1 90 ? 11.042 5.783 4.785 1.00 95.19 90 GLY A N 1
ATOM 697 C CA . GLY A 1 90 ? 9.939 6.566 5.337 1.00 95.19 90 GLY A CA 1
ATOM 698 C C . GLY A 1 90 ? 8.579 6.177 4.753 1.00 95.19 90 GLY A C 1
ATOM 699 O O . GLY A 1 90 ? 7.724 7.046 4.581 1.00 95.19 90 GLY A O 1
ATOM 700 N N . PHE A 1 91 ? 8.366 4.905 4.390 1.00 94.31 91 PHE A N 1
ATOM 701 C CA . PHE A 1 91 ? 7.160 4.505 3.650 1.00 94.31 91 PHE A CA 1
ATOM 702 C C . PHE A 1 91 ? 5.872 4.737 4.444 1.00 94.31 91 PHE A C 1
ATOM 704 O O . PHE A 1 91 ? 4.926 5.292 3.894 1.00 94.31 91 PHE A O 1
ATOM 711 N N . TYR A 1 92 ? 5.846 4.422 5.742 1.00 95.50 92 TYR A N 1
ATOM 712 C CA . TYR A 1 92 ? 4.668 4.674 6.583 1.00 95.50 92 TYR A CA 1
ATOM 713 C C . TYR A 1 92 ? 4.389 6.168 6.759 1.00 95.50 92 TYR A C 1
ATOM 715 O O . TYR A 1 92 ? 3.236 6.583 6.754 1.00 95.50 92 TYR A O 1
ATOM 723 N N . LYS A 1 93 ? 5.427 7.013 6.807 1.00 96.12 93 LYS A N 1
ATOM 724 C CA . LYS A 1 93 ? 5.251 8.472 6.798 1.00 96.12 93 LYS A CA 1
ATOM 725 C C . LYS A 1 93 ? 4.592 8.954 5.501 1.00 96.12 93 LYS A C 1
ATOM 727 O O . LYS A 1 93 ? 3.737 9.835 5.539 1.00 96.12 93 LYS A O 1
ATOM 732 N N . ARG A 1 94 ? 4.948 8.370 4.350 1.00 94.94 94 ARG A N 1
ATOM 733 C CA . ARG A 1 94 ? 4.284 8.664 3.066 1.00 94.94 94 ARG A CA 1
ATOM 734 C C . ARG A 1 94 ? 2.837 8.165 3.054 1.00 94.94 94 ARG A C 1
ATOM 736 O O . ARG A 1 94 ? 1.969 8.887 2.574 1.00 94.94 94 ARG A O 1
ATOM 743 N N . GLU A 1 95 ? 2.567 6.984 3.614 1.00 95.00 95 GLU A N 1
ATOM 744 C CA . GLU A 1 95 ? 1.198 6.473 3.776 1.00 95.00 95 GLU A CA 1
ATOM 745 C C . GLU A 1 95 ? 0.350 7.389 4.664 1.00 95.00 95 GLU A C 1
ATOM 747 O O . GLU A 1 95 ? -0.772 7.719 4.287 1.00 95.00 95 GLU A O 1
ATOM 752 N N . MET A 1 96 ? 0.891 7.878 5.785 1.00 95.50 96 MET A N 1
ATOM 753 C CA . MET A 1 96 ? 0.207 8.853 6.643 1.00 95.50 96 MET A CA 1
ATOM 754 C C . MET A 1 96 ? -0.195 10.105 5.871 1.00 95.50 96 MET A C 1
ATOM 756 O O . MET A 1 96 ? -1.343 10.534 5.962 1.00 95.50 96 MET A O 1
ATOM 760 N N . VAL A 1 97 ? 0.729 10.673 5.089 1.00 95.94 97 VAL A N 1
ATOM 761 C CA . VAL A 1 97 ? 0.438 11.845 4.253 1.00 95.94 97 VAL A CA 1
ATOM 762 C C . VAL A 1 97 ? -0.647 11.516 3.228 1.00 95.94 97 VAL A C 1
ATOM 764 O O . VAL A 1 97 ? -1.572 12.302 3.057 1.00 95.94 97 VAL A O 1
ATOM 767 N N . ALA A 1 98 ? -0.588 10.349 2.582 1.00 95.19 98 ALA A N 1
ATOM 768 C CA . ALA A 1 98 ? -1.601 9.936 1.614 1.00 95.19 98 ALA A CA 1
ATOM 769 C C . ALA A 1 98 ? -2.998 9.809 2.248 1.00 95.19 98 ALA A C 1
ATOM 771 O O . ALA A 1 98 ? -3.964 10.341 1.702 1.00 95.19 98 ALA A O 1
ATOM 772 N N . PHE A 1 99 ? -3.115 9.169 3.417 1.00 95.44 99 PHE A N 1
ATOM 773 C CA . PHE A 1 99 ? -4.393 9.057 4.125 1.00 95.44 99 PHE A CA 1
ATOM 774 C C . PHE A 1 99 ? -4.889 10.401 4.655 1.00 95.44 99 PHE A C 1
ATOM 776 O O . PHE A 1 99 ? -6.083 10.671 4.562 1.00 95.44 99 PHE A O 1
ATOM 783 N N . GLN A 1 100 ? -3.999 11.268 5.140 1.00 95.00 100 GLN A N 1
ATOM 784 C CA . GLN A 1 100 ? -4.366 12.624 5.543 1.00 95.00 100 GLN A CA 1
ATOM 785 C C . GLN A 1 100 ? -4.933 13.419 4.359 1.00 95.00 100 GLN A C 1
ATOM 787 O O . GLN A 1 100 ? -6.019 13.984 4.465 1.00 95.00 100 GLN A O 1
ATOM 792 N N . LEU A 1 101 ? -4.242 13.420 3.215 1.00 94.88 101 LEU A N 1
ATOM 793 C CA . LEU A 1 101 ? -4.726 14.074 1.996 1.00 94.88 101 LEU A CA 1
ATOM 794 C C . LEU A 1 101 ? -6.071 13.492 1.558 1.00 94.88 101 LEU A C 1
ATOM 796 O O . LEU A 1 101 ? -6.962 14.221 1.136 1.00 94.88 101 LEU A O 1
ATOM 800 N N . SER A 1 102 ? -6.236 12.178 1.688 1.00 95.69 102 SER A N 1
ATOM 801 C CA . SER A 1 102 ? -7.491 11.508 1.381 1.00 95.69 102 SER A CA 1
ATOM 802 C C . SER A 1 102 ? -8.643 11.937 2.293 1.00 95.69 102 SER A C 1
ATOM 804 O O . SER A 1 102 ? -9.765 12.081 1.809 1.00 95.69 102 SER A O 1
ATOM 806 N N . GLU A 1 103 ? -8.390 12.163 3.586 1.00 94.50 103 GLU A N 1
ATOM 807 C CA . GLU A 1 103 ? -9.378 12.732 4.514 1.00 94.50 103 GLU A CA 1
ATOM 808 C C . GLU A 1 103 ? -9.713 14.186 4.147 1.00 94.50 103 GLU A C 1
ATOM 810 O O . GLU A 1 103 ? -10.887 14.527 4.045 1.00 94.50 103 GLU A O 1
ATOM 815 N N . GLU A 1 104 ? -8.710 15.024 3.860 1.00 94.75 104 GLU A N 1
ATOM 816 C CA . GLU A 1 104 ? -8.905 16.423 3.430 1.00 94.75 104 GLU A CA 1
ATOM 817 C C . GLU A 1 104 ? -9.688 16.535 2.106 1.00 94.75 104 GLU A C 1
ATOM 819 O O . GLU A 1 104 ? -10.375 17.526 1.853 1.00 94.75 104 GLU A O 1
ATOM 824 N N . MET A 1 105 ? -9.597 15.507 1.261 1.00 95.50 105 MET A N 1
ATOM 825 C CA . MET A 1 105 ? -10.326 15.380 -0.002 1.00 95.50 105 MET A CA 1
ATOM 826 C C . MET A 1 105 ? -11.677 14.662 0.123 1.00 95.50 105 MET A C 1
ATOM 828 O O . MET A 1 105 ? -12.352 14.487 -0.896 1.00 95.50 105 MET A O 1
ATOM 832 N N . HIS A 1 106 ? -12.069 14.239 1.330 1.00 94.69 106 HIS A N 1
ATOM 833 C CA . HIS A 1 106 ? -13.283 13.459 1.597 1.00 94.69 106 HIS A CA 1
ATOM 834 C C . HIS A 1 106 ? -13.375 12.159 0.771 1.00 94.69 106 HIS A C 1
ATOM 836 O O . HIS A 1 106 ? -14.452 11.736 0.356 1.00 94.69 106 HIS A O 1
ATOM 842 N N . GLY A 1 107 ? -12.240 11.501 0.512 1.00 95.38 107 GLY A N 1
ATOM 843 C CA . GLY A 1 107 ? -12.152 10.372 -0.425 1.00 95.38 107 GLY A CA 1
ATOM 844 C C . GLY A 1 107 ? -12.902 9.102 -0.022 1.00 95.38 107 GLY A C 1
ATOM 845 O O . GLY A 1 107 ? -13.267 8.291 -0.877 1.00 95.38 107 GLY A O 1
ATOM 846 N N . ALA A 1 108 ? -13.152 8.945 1.278 1.00 94.50 108 ALA A N 1
ATOM 847 C CA . ALA A 1 108 ? -13.899 7.830 1.853 1.00 94.50 108 ALA A CA 1
ATOM 848 C C . ALA A 1 108 ? -15.371 8.180 2.146 1.00 94.50 108 ALA A C 1
ATOM 850 O O . ALA A 1 108 ? -16.074 7.388 2.772 1.00 94.50 108 ALA A O 1
ATOM 851 N N . GLU A 1 109 ? -15.830 9.371 1.751 1.00 93.06 109 GLU A N 1
ATOM 852 C CA . GLU A 1 109 ? -17.184 9.858 2.011 1.00 93.06 109 GLU A CA 1
ATOM 853 C C . GLU A 1 109 ? -18.062 9.820 0.751 1.00 93.06 109 GLU A C 1
ATOM 855 O O . GLU A 1 109 ? -17.593 9.677 -0.380 1.00 93.06 109 GLU A O 1
ATOM 860 N N . GLY A 1 110 ? -19.371 9.985 0.955 1.00 90.88 110 GLY A N 1
ATOM 861 C CA . GLY A 1 110 ? -20.355 10.040 -0.120 1.00 90.88 110 GLY A CA 1
ATOM 862 C C . GLY A 1 110 ? -20.785 8.666 -0.654 1.00 90.88 110 GLY A C 1
ATOM 863 O O . GLY A 1 110 ? -20.331 7.626 -0.181 1.00 90.88 110 GLY A O 1
ATOM 864 N N . PRO A 1 111 ? -21.695 8.648 -1.645 1.00 91.81 111 PRO A N 1
ATOM 865 C CA . PRO A 1 111 ? -22.280 7.410 -2.170 1.00 91.81 111 PRO A CA 1
ATOM 866 C C . PRO A 1 111 ? -21.288 6.574 -2.982 1.00 91.81 111 PRO A C 1
ATOM 868 O O . PRO A 1 111 ? -21.505 5.389 -3.202 1.00 91.81 111 PRO A O 1
ATOM 871 N N . ASN A 1 112 ? -20.213 7.205 -3.453 1.00 92.19 112 ASN A N 1
ATOM 872 C CA . ASN A 1 112 ? -19.186 6.577 -4.257 1.00 92.19 112 ASN A CA 1
ATOM 873 C C . ASN A 1 112 ? -17.826 7.004 -3.673 1.00 92.19 112 ASN A C 1
ATOM 875 O O . ASN A 1 112 ? -17.233 7.963 -4.184 1.00 92.19 112 ASN A O 1
ATOM 879 N N . PRO A 1 113 ? -17.321 6.329 -2.627 1.00 94.19 113 PRO A N 1
ATOM 880 C CA . PRO A 1 113 ? -15.958 6.535 -2.147 1.00 94.19 113 PRO A CA 1
ATOM 881 C C . PRO A 1 113 ? -14.945 5.972 -3.154 1.00 94.19 113 PRO A C 1
ATOM 883 O O . PRO A 1 113 ? -15.262 5.074 -3.944 1.00 94.19 113 PRO A O 1
ATOM 886 N N . TRP A 1 114 ? -13.732 6.520 -3.165 1.00 94.75 114 TRP A N 1
ATOM 887 C CA . TRP A 1 114 ? -12.617 6.027 -3.988 1.00 94.75 114 TRP A CA 1
ATOM 888 C C . TRP A 1 114 ? -11.454 5.475 -3.149 1.00 94.75 114 TRP A C 1
ATOM 890 O O . TRP A 1 114 ? -10.518 4.905 -3.708 1.00 94.75 114 TRP A O 1
ATOM 900 N N . CYS A 1 115 ? -11.529 5.569 -1.817 1.00 93.88 115 CYS A N 1
ATOM 901 C CA . CYS A 1 115 ? -10.595 4.929 -0.890 1.00 93.88 115 CYS A CA 1
ATOM 902 C C . CYS A 1 115 ? -11.302 4.366 0.354 1.00 93.88 115 CYS A C 1
ATOM 904 O O . CYS A 1 115 ? -12.434 4.730 0.674 1.00 93.88 115 CYS A O 1
ATOM 906 N N . ALA A 1 116 ? -10.594 3.516 1.101 1.00 93.00 116 ALA A N 1
ATOM 907 C CA . ALA A 1 116 ? -11.008 3.100 2.437 1.00 93.00 116 ALA A CA 1
ATOM 908 C C . ALA A 1 116 ? -10.694 4.185 3.479 1.00 93.00 116 ALA A C 1
ATOM 910 O O . ALA A 1 116 ? -9.730 4.941 3.338 1.00 93.00 116 ALA A O 1
ATOM 911 N N . LYS A 1 117 ? -11.471 4.223 4.564 1.00 92.56 117 LYS A N 1
ATOM 912 C CA . LYS A 1 117 ? -11.196 5.085 5.719 1.00 92.56 117 LYS A CA 1
ATOM 913 C C . LYS A 1 117 ? -10.195 4.413 6.658 1.00 92.56 117 LYS A C 1
ATOM 915 O O . LYS A 1 117 ? -10.486 3.349 7.200 1.00 92.56 117 LYS A O 1
ATOM 920 N N . ALA A 1 118 ? -9.054 5.049 6.910 1.00 95.44 118 ALA A N 1
ATOM 921 C CA . ALA A 1 118 ? -8.143 4.597 7.957 1.00 95.44 118 ALA A CA 1
ATOM 922 C C . ALA A 1 118 ? -8.710 4.914 9.350 1.00 95.44 118 ALA A C 1
ATOM 924 O O . ALA A 1 118 ? -9.203 6.011 9.613 1.00 95.44 118 ALA A O 1
ATOM 925 N N . TYR A 1 119 ? -8.632 3.945 10.261 1.00 95.69 119 TYR A N 1
ATOM 926 C CA . TYR A 1 119 ? -8.962 4.150 11.673 1.00 95.69 119 TYR A CA 1
ATOM 927 C C . TYR A 1 119 ? -7.744 4.559 12.490 1.00 95.69 119 TYR A C 1
ATOM 929 O O . TYR A 1 119 ? -7.893 5.253 13.489 1.00 95.69 119 TYR A O 1
ATOM 937 N N . LEU A 1 120 ? -6.552 4.137 12.073 1.00 95.94 120 LEU A N 1
ATOM 938 C CA . LEU A 1 120 ? -5.274 4.533 12.650 1.00 95.94 120 LEU A CA 1
ATOM 939 C C . LEU A 1 120 ? -4.221 4.492 11.545 1.00 95.94 120 LEU A C 1
ATOM 941 O O . LEU A 1 120 ? -4.136 3.506 10.822 1.00 95.94 120 LEU A O 1
ATOM 945 N N . CYS A 1 121 ? -3.407 5.533 11.435 1.00 95.69 121 CYS A N 1
ATOM 946 C CA . CYS A 1 121 ? -2.243 5.548 10.560 1.00 95.69 121 CYS A CA 1
ATOM 947 C C . CYS A 1 121 ? -1.137 6.348 11.250 1.00 95.69 121 CYS A C 1
ATOM 949 O O . CYS A 1 121 ? -1.350 7.497 11.639 1.00 95.69 121 CYS A O 1
ATOM 951 N N . ASN A 1 122 ? 0.012 5.720 11.471 1.00 93.88 122 ASN A N 1
ATOM 952 C CA . ASN A 1 122 ? 1.205 6.365 12.005 1.00 93.88 122 ASN A CA 1
ATOM 953 C C . ASN A 1 122 ? 2.466 5.773 11.346 1.00 93.88 122 ASN A C 1
ATOM 955 O O . ASN A 1 122 ? 2.365 4.962 10.429 1.00 93.88 122 ASN A O 1
ATOM 959 N N . GLU A 1 123 ? 3.652 6.158 11.821 1.00 92.75 123 GLU A N 1
ATOM 960 C CA . GLU A 1 123 ? 4.931 5.760 11.216 1.00 92.75 123 GLU A CA 1
ATOM 961 C C . GLU A 1 123 ? 5.264 4.261 11.341 1.00 92.75 123 GLU A C 1
ATOM 963 O O . GLU A 1 123 ? 6.254 3.817 10.769 1.00 92.75 123 GLU A O 1
ATOM 968 N N . THR A 1 124 ? 4.460 3.468 12.057 1.00 92.94 124 THR A N 1
ATOM 969 C CA . THR A 1 124 ? 4.714 2.033 12.262 1.00 92.94 124 THR A CA 1
ATOM 970 C C . THR A 1 124 ? 3.523 1.126 11.967 1.00 92.94 124 THR A C 1
ATOM 972 O O . THR A 1 124 ? 3.713 -0.084 11.809 1.00 92.94 124 THR A O 1
ATOM 975 N N . ILE A 1 125 ? 2.299 1.665 11.907 1.00 94.62 125 ILE A N 1
ATOM 976 C CA . ILE A 1 125 ? 1.079 0.875 11.724 1.00 94.62 125 ILE A CA 1
ATOM 977 C C . ILE A 1 125 ? -0.013 1.633 10.960 1.00 94.62 125 ILE A C 1
ATOM 979 O O . ILE A 1 125 ? -0.270 2.817 11.189 1.00 94.62 125 ILE A O 1
ATOM 983 N N . LEU A 1 126 ? -0.715 0.899 10.102 1.00 96.19 126 LEU A N 1
ATOM 984 C CA . LEU A 1 126 ? -1.940 1.289 9.416 1.00 96.19 126 LEU A CA 1
ATOM 985 C C . LEU A 1 126 ? -3.049 0.291 9.775 1.00 96.19 126 LEU A C 1
ATOM 987 O O . LEU A 1 126 ? -2.870 -0.922 9.676 1.00 96.19 126 LEU A O 1
ATOM 991 N N . VAL A 1 127 ? -4.209 0.806 10.173 1.00 97.00 127 VAL A N 1
ATOM 992 C CA . VAL A 1 127 ? -5.397 0.029 10.536 1.00 97.00 127 VAL A CA 1
ATOM 993 C C . VAL A 1 127 ? -6.601 0.563 9.777 1.00 97.00 127 VAL A C 1
ATOM 995 O O . VAL A 1 127 ? -6.899 1.758 9.821 1.00 97.00 127 VAL A O 1
ATOM 998 N N . MET A 1 128 ? -7.316 -0.340 9.118 1.00 96.00 128 MET A N 1
ATOM 999 C CA . MET A 1 128 ? -8.472 -0.058 8.267 1.00 96.00 128 MET A CA 1
ATOM 1000 C C . MET A 1 128 ? -9.584 -1.085 8.525 1.00 96.00 128 MET A C 1
ATOM 1002 O O . MET A 1 128 ? -9.303 -2.146 9.094 1.00 96.00 128 MET A O 1
ATOM 1006 N N . PRO A 1 129 ? -10.836 -0.822 8.109 1.00 95.69 129 PRO A N 1
ATOM 1007 C CA . PRO A 1 129 ? -11.846 -1.874 8.037 1.00 95.69 129 PRO A CA 1
ATOM 1008 C C . PRO A 1 129 ? -11.365 -3.027 7.144 1.00 95.69 129 PRO A C 1
ATOM 1010 O O . PRO A 1 129 ? -10.715 -2.812 6.118 1.00 95.69 129 PRO A O 1
ATOM 1013 N N . ASP A 1 130 ? -11.672 -4.264 7.535 1.00 95.50 130 ASP A N 1
ATOM 1014 C CA . ASP A 1 130 ? -11.396 -5.441 6.707 1.00 95.50 130 ASP A CA 1
ATOM 1015 C C . ASP A 1 130 ? -12.414 -5.527 5.563 1.00 95.50 130 ASP A C 1
ATOM 1017 O O . ASP A 1 130 ? -13.461 -6.161 5.693 1.00 95.50 130 ASP A O 1
ATOM 1021 N N . LEU A 1 131 ? -12.092 -4.905 4.426 1.00 93.81 131 LEU A N 1
ATOM 1022 C CA . LEU A 1 131 ? -12.959 -4.890 3.241 1.00 93.81 131 LEU A CA 1
ATOM 1023 C C . LEU A 1 131 ? -13.264 -6.293 2.690 1.00 93.81 131 LEU A C 1
ATOM 1025 O O . LEU A 1 131 ? -14.235 -6.469 1.957 1.00 93.81 131 LEU A O 1
ATOM 1029 N N . ALA A 1 132 ? -12.493 -7.321 3.062 1.00 93.12 132 ALA A N 1
ATOM 1030 C CA . ALA A 1 132 ? -12.820 -8.694 2.681 1.00 93.12 132 ALA A CA 1
ATOM 1031 C C . ALA A 1 132 ? -14.153 -9.170 3.285 1.00 93.12 132 ALA A C 1
ATOM 1033 O O . ALA A 1 132 ? -14.801 -10.046 2.717 1.00 93.12 132 ALA A O 1
ATOM 1034 N N . VAL A 1 133 ? -14.589 -8.582 4.405 1.00 93.12 133 VAL A N 1
ATOM 1035 C CA . VAL A 1 133 ? -15.906 -8.849 5.010 1.00 93.12 133 VAL A CA 1
ATOM 1036 C C . VAL A 1 133 ? -17.042 -8.334 4.124 1.00 93.12 133 VAL A C 1
ATOM 1038 O O . VAL A 1 133 ? -18.114 -8.929 4.098 1.00 93.12 133 VAL A O 1
ATOM 1041 N N . GLU A 1 134 ? -16.788 -7.281 3.350 1.00 88.88 134 GLU A N 1
ATOM 1042 C CA . GLU A 1 134 ? -17.723 -6.710 2.374 1.00 88.88 134 GLU A CA 1
ATOM 1043 C C . GLU A 1 134 ? -17.620 -7.387 0.992 1.00 88.88 134 GLU A C 1
ATOM 1045 O O . GLU A 1 134 ? -18.267 -6.969 0.035 1.00 88.88 134 GLU A O 1
ATOM 1050 N N . GLY A 1 135 ? -16.811 -8.445 0.867 1.00 92.56 135 GLY A N 1
ATOM 1051 C CA . GLY A 1 135 ? -16.637 -9.198 -0.376 1.00 92.56 135 GLY A CA 1
ATOM 1052 C C . GLY A 1 135 ? -15.574 -8.639 -1.323 1.00 92.56 135 GLY A C 1
ATOM 1053 O O . GLY A 1 135 ? -15.413 -9.166 -2.426 1.00 92.56 135 GLY A O 1
ATOM 1054 N N . TYR A 1 136 ? -14.811 -7.618 -0.915 1.00 91.75 136 TYR A N 1
ATOM 1055 C CA . TYR A 1 136 ? -13.676 -7.150 -1.708 1.00 91.75 136 TYR A CA 1
ATOM 1056 C C . TYR A 1 136 ? -12.544 -8.177 -1.718 1.00 91.75 136 TYR A C 1
ATOM 1058 O O . TYR A 1 136 ? -12.240 -8.838 -0.722 1.00 91.75 136 TYR A O 1
ATOM 1066 N N . ARG A 1 137 ? -11.860 -8.258 -2.858 1.00 88.50 137 ARG A N 1
ATOM 1067 C CA . ARG A 1 137 ? -10.645 -9.050 -3.037 1.00 88.50 137 ARG A CA 1
ATOM 1068 C C . ARG A 1 137 ? -9.627 -8.256 -3.839 1.00 88.50 137 ARG A C 1
ATOM 1070 O O . ARG A 1 137 ? -10.004 -7.463 -4.700 1.00 88.50 137 ARG A O 1
ATOM 1077 N N . THR A 1 138 ? -8.350 -8.505 -3.582 1.00 84.75 138 THR A N 1
ATOM 1078 C CA . THR A 1 138 ? -7.274 -8.000 -4.436 1.00 84.75 138 THR A CA 1
ATOM 1079 C C . THR A 1 138 ? -7.432 -8.596 -5.831 1.00 84.75 138 THR A C 1
ATOM 1081 O O . THR A 1 138 ? -7.626 -9.805 -5.970 1.00 84.75 138 THR A O 1
ATOM 1084 N N . PHE A 1 139 ? -7.385 -7.746 -6.853 1.00 85.25 139 PHE A N 1
ATOM 1085 C CA . PHE A 1 139 ? -7.395 -8.188 -8.241 1.00 85.25 139 PHE A CA 1
ATOM 1086 C C . PHE A 1 139 ? -6.040 -8.807 -8.599 1.00 85.25 139 PHE A C 1
ATOM 1088 O O . PHE A 1 139 ? -5.002 -8.322 -8.144 1.00 85.25 139 PHE A O 1
ATOM 1095 N N . MET A 1 140 ? -6.042 -9.887 -9.380 1.00 78.50 140 MET A N 1
ATOM 1096 C CA . MET A 1 140 ? -4.809 -10.587 -9.728 1.00 78.50 140 MET A CA 1
ATOM 1097 C C . MET A 1 140 ? -3.970 -9.735 -10.686 1.00 78.50 140 MET A C 1
ATOM 1099 O O . MET A 1 140 ? -4.429 -9.303 -11.735 1.00 78.50 140 MET A O 1
ATOM 1103 N N . ASN A 1 141 ? -2.714 -9.514 -10.315 1.00 74.19 141 ASN A N 1
ATOM 1104 C CA . ASN A 1 141 ? -1.719 -8.706 -11.032 1.00 74.19 141 ASN A CA 1
ATOM 1105 C C . ASN A 1 141 ? -1.392 -9.172 -12.468 1.00 74.19 141 ASN A C 1
ATOM 1107 O O . ASN A 1 141 ? -0.831 -8.400 -13.239 1.00 74.19 141 ASN A O 1
ATOM 1111 N N . HIS A 1 142 ? -1.715 -10.416 -12.822 1.00 72.81 142 HIS A N 1
ATOM 1112 C CA . HIS A 1 142 ? -1.512 -10.996 -14.153 1.00 72.81 142 HIS A CA 1
ATOM 1113 C C . HIS A 1 142 ? -2.788 -11.002 -15.006 1.00 72.81 142 HIS A C 1
ATOM 1115 O O . HIS A 1 142 ? -2.742 -11.370 -16.179 1.00 72.81 142 HIS A O 1
ATOM 1121 N N . GLU A 1 143 ? -3.920 -10.593 -14.435 1.00 80.75 143 GLU A N 1
ATOM 1122 C CA . GLU A 1 143 ? -5.179 -10.466 -15.154 1.00 80.75 143 GLU A CA 1
ATOM 1123 C C . GLU A 1 143 ? -5.350 -9.042 -15.694 1.00 80.75 143 GLU A C 1
ATOM 1125 O O . GLU A 1 143 ? -4.811 -8.067 -15.166 1.00 80.75 143 GLU A O 1
ATOM 1130 N N . VAL A 1 144 ? -6.129 -8.917 -16.765 1.00 85.88 144 VAL A N 1
ATOM 1131 C CA . VAL A 1 144 ? -6.587 -7.622 -17.275 1.00 85.88 144 VAL A CA 1
ATOM 1132 C C . VAL A 1 144 ? -7.991 -7.347 -16.756 1.00 85.88 144 VAL A C 1
ATOM 1134 O O . VAL A 1 144 ? -8.799 -8.265 -16.610 1.00 85.88 144 VAL A O 1
ATOM 1137 N N . LEU A 1 145 ? -8.297 -6.080 -16.482 1.00 90.69 145 LEU A N 1
ATOM 1138 C CA . LEU A 1 145 ? -9.651 -5.689 -16.101 1.00 90.69 145 LEU A CA 1
ATOM 1139 C C . LEU A 1 145 ? -10.604 -5.952 -17.275 1.00 90.69 145 LEU A C 1
ATOM 1141 O O . LEU A 1 145 ? -10.344 -5.524 -18.399 1.00 90.69 145 LEU A O 1
ATOM 1145 N N . ASP A 1 146 ? -11.737 -6.608 -17.013 1.00 93.06 146 ASP A N 1
ATOM 1146 C CA . ASP A 1 146 ? -12.827 -6.652 -17.990 1.00 93.06 146 ASP A CA 1
ATOM 1147 C C . ASP A 1 146 ? -13.427 -5.248 -18.198 1.00 93.06 146 ASP A C 1
ATOM 1149 O O . ASP A 1 146 ? -13.102 -4.289 -17.488 1.00 93.06 146 ASP A O 1
ATOM 1153 N N . LEU A 1 147 ? -14.325 -5.098 -19.174 1.00 95.94 147 LEU A N 1
ATOM 1154 C CA . LEU A 1 147 ? -14.932 -3.799 -19.473 1.00 95.94 147 LEU A CA 1
ATOM 1155 C C . LEU A 1 147 ? -15.638 -3.185 -18.252 1.00 95.94 147 LEU A C 1
ATOM 1157 O O . LEU A 1 147 ? -15.526 -1.983 -18.015 1.00 95.94 147 LEU A O 1
ATOM 1161 N N . LYS A 1 148 ? -16.345 -3.991 -17.452 1.00 96.00 148 LYS A N 1
ATOM 1162 C CA . LYS A 1 148 ? -17.090 -3.503 -16.286 1.00 96.00 148 LYS A CA 1
ATOM 1163 C C . LYS A 1 148 ? -16.135 -2.972 -15.220 1.00 96.00 148 LYS A C 1
ATOM 1165 O O . LYS A 1 148 ? -16.335 -1.868 -14.714 1.00 96.00 148 LYS A O 1
ATOM 1170 N N . HIS A 1 149 ? -15.098 -3.735 -14.892 1.00 93.81 149 HIS A N 1
ATOM 1171 C CA . HIS A 1 149 ? -14.080 -3.328 -13.934 1.00 93.81 149 HIS A CA 1
ATOM 1172 C C . HIS A 1 149 ? -13.269 -2.139 -14.451 1.00 93.81 149 HIS A C 1
ATOM 1174 O O . HIS A 1 149 ? -12.975 -1.236 -13.677 1.00 93.81 149 HIS A O 1
ATOM 1180 N N . THR A 1 150 ? -12.982 -2.081 -15.753 1.00 95.81 150 THR A N 1
ATOM 1181 C CA . THR A 1 150 ? -12.329 -0.928 -16.386 1.00 95.81 150 THR A CA 1
ATOM 1182 C C . THR A 1 150 ? -13.155 0.337 -16.177 1.00 95.81 150 THR A C 1
ATOM 1184 O O . THR A 1 150 ? -12.640 1.312 -15.641 1.00 95.81 150 THR A O 1
ATOM 1187 N N . LEU A 1 151 ? -14.456 0.310 -16.491 1.00 97.12 151 LEU A N 1
ATOM 1188 C CA . LEU A 1 151 ? -15.343 1.462 -16.298 1.00 97.12 151 LEU A CA 1
ATOM 1189 C C . LEU A 1 151 ? -15.408 1.909 -14.828 1.00 97.12 151 LEU A C 1
ATOM 1191 O O . LEU A 1 151 ? -15.327 3.105 -14.547 1.00 97.12 151 LEU A O 1
ATOM 1195 N N . LEU A 1 152 ? -15.509 0.966 -13.884 1.00 95.00 152 LEU A N 1
ATOM 1196 C CA . LEU A 1 152 ? -15.534 1.269 -12.448 1.00 95.00 152 LEU A CA 1
ATOM 1197 C C . LEU A 1 152 ? -14.211 1.868 -11.956 1.00 95.00 152 LEU A C 1
ATOM 1199 O O . LEU A 1 152 ? -14.219 2.877 -11.245 1.00 95.00 152 LEU A O 1
ATOM 1203 N N . THR A 1 153 ? -13.081 1.285 -12.355 1.00 94.31 153 THR A N 1
ATOM 1204 C CA . THR A 1 153 ? -11.743 1.779 -12.013 1.00 94.31 153 THR A CA 1
ATOM 1205 C C . THR A 1 153 ? -11.514 3.167 -12.599 1.00 94.31 153 THR A C 1
ATOM 1207 O O . THR A 1 153 ? -11.124 4.074 -11.865 1.00 94.31 153 THR A O 1
ATOM 1210 N N . THR A 1 154 ? -11.836 3.386 -13.876 1.00 96.81 154 THR A N 1
ATOM 1211 C CA . THR A 1 154 ? -11.729 4.702 -14.519 1.00 96.81 154 THR A CA 1
ATOM 1212 C C . THR A 1 154 ? -12.611 5.736 -13.822 1.00 96.81 154 THR A C 1
ATOM 1214 O O . THR A 1 154 ? -12.145 6.838 -13.543 1.00 96.81 154 THR A O 1
ATOM 1217 N N . ALA A 1 155 ? -13.850 5.390 -13.458 1.00 96.81 155 ALA A N 1
ATOM 1218 C CA . ALA A 1 155 ? -14.725 6.284 -12.700 1.00 96.81 155 ALA A CA 1
ATOM 1219 C C . ALA A 1 155 ? -14.191 6.587 -11.286 1.00 96.81 155 ALA A C 1
ATOM 1221 O O . ALA A 1 155 ? -14.394 7.687 -10.771 1.00 96.81 155 ALA A O 1
ATOM 1222 N N . SER A 1 156 ? -13.517 5.632 -10.636 1.00 96.44 156 SER A N 1
ATOM 1223 C CA . SER A 1 156 ? -12.845 5.848 -9.346 1.00 96.44 156 SER A CA 1
ATOM 1224 C C . SER A 1 156 ? -11.649 6.796 -9.476 1.00 96.44 156 SER A C 1
ATOM 1226 O O . SER A 1 156 ? -11.564 7.782 -8.746 1.00 96.44 156 SER A O 1
ATOM 1228 N N . ILE A 1 157 ? -10.785 6.573 -10.473 1.00 96.25 157 ILE A N 1
ATOM 1229 C CA . ILE A 1 157 ? -9.633 7.438 -10.770 1.00 96.25 157 ILE A CA 1
ATOM 1230 C C . ILE A 1 157 ? -10.093 8.851 -11.149 1.00 96.25 157 ILE A C 1
ATOM 1232 O O . ILE A 1 157 ? -9.519 9.828 -10.677 1.00 96.25 157 ILE A O 1
ATOM 1236 N N . ALA A 1 158 ? -11.155 8.987 -11.949 1.00 96.38 158 ALA A N 1
ATOM 1237 C CA . ALA A 1 158 ? -11.709 10.288 -12.318 1.00 96.38 158 ALA A CA 1
ATOM 1238 C C . ALA A 1 158 ? -12.207 11.071 -11.092 1.00 96.38 158 ALA A C 1
ATOM 1240 O O . ALA A 1 158 ? -11.939 12.267 -10.980 1.00 96.38 158 ALA A O 1
ATOM 1241 N N . ARG A 1 159 ? -12.878 10.400 -10.142 1.00 96.31 159 ARG A N 1
ATOM 1242 C CA . ARG A 1 159 ? -13.286 11.010 -8.864 1.00 96.31 159 ARG A CA 1
ATOM 1243 C C . ARG A 1 159 ? -12.078 11.446 -8.042 1.00 96.31 159 ARG A C 1
ATOM 1245 O O . ARG A 1 159 ? -12.056 12.582 -7.580 1.00 96.31 159 ARG A O 1
ATOM 1252 N N . PHE A 1 160 ? -11.065 10.590 -7.918 1.00 96.00 160 PHE A N 1
ATOM 1253 C CA . PHE A 1 160 ? -9.815 10.937 -7.245 1.00 96.00 160 PHE A CA 1
ATOM 1254 C C . PHE A 1 160 ? -9.145 12.169 -7.878 1.00 96.00 160 PHE A C 1
ATOM 1256 O O . PHE A 1 160 ? -8.844 13.132 -7.174 1.00 96.00 160 PHE A O 1
ATOM 1263 N N . HIS A 1 161 ? -8.981 12.194 -9.205 1.00 93.38 161 HIS A N 1
ATOM 1264 C CA . HIS A 1 161 ? -8.396 13.333 -9.920 1.00 93.38 161 HIS A CA 1
ATOM 1265 C C . HIS A 1 161 ? -9.207 14.620 -9.738 1.00 93.38 161 HIS A C 1
ATOM 1267 O O . HIS A 1 161 ? -8.621 15.677 -9.515 1.00 93.38 161 HIS A O 1
ATOM 1273 N N . ALA A 1 162 ? -10.540 14.548 -9.787 1.00 93.00 162 ALA A N 1
ATOM 1274 C CA . ALA A 1 162 ? -11.400 15.705 -9.552 1.00 93.00 162 ALA A CA 1
ATOM 1275 C C . ALA A 1 162 ? -11.287 16.222 -8.106 1.00 93.00 162 ALA A C 1
ATOM 1277 O O . ALA A 1 162 ? -11.168 17.430 -7.890 1.00 93.00 162 ALA A O 1
ATOM 1278 N N . SER A 1 163 ? -11.271 15.324 -7.114 1.00 93.88 163 SER A N 1
ATOM 1279 C CA . SER A 1 163 ? -11.038 15.670 -5.706 1.00 93.88 163 SER A CA 1
ATOM 1280 C C . SER A 1 163 ? -9.678 16.344 -5.507 1.00 93.88 163 SER A C 1
ATOM 1282 O O . SER A 1 163 ? -9.605 17.386 -4.855 1.00 93.88 163 SER A O 1
ATOM 1284 N N . PHE A 1 164 ? -8.620 15.804 -6.117 1.00 91.75 164 PHE A N 1
ATOM 1285 C CA . PHE A 1 164 ? -7.273 16.362 -6.024 1.00 91.75 164 PHE A CA 1
ATOM 1286 C C . PHE A 1 164 ? -7.147 17.717 -6.724 1.00 91.75 164 PHE A C 1
ATOM 1288 O O . PHE A 1 164 ? -6.582 18.645 -6.151 1.00 91.75 164 PHE A O 1
ATOM 1295 N N . ALA A 1 165 ? -7.728 17.877 -7.915 1.00 88.62 165 ALA A N 1
ATOM 1296 C CA . ALA A 1 165 ? -7.760 19.161 -8.608 1.00 88.62 165 ALA A CA 1
ATOM 1297 C C . ALA A 1 165 ? -8.455 20.231 -7.751 1.00 88.62 165 ALA A C 1
ATOM 1299 O O . ALA A 1 165 ? -7.889 21.297 -7.526 1.00 88.62 165 ALA A O 1
ATOM 1300 N N . ASN A 1 166 ? -9.622 19.917 -7.178 1.00 90.25 166 ASN A N 1
ATOM 1301 C CA . ASN A 1 166 ? -10.333 20.823 -6.272 1.00 90.25 166 ASN A CA 1
ATOM 1302 C C . ASN A 1 166 ? -9.505 21.175 -5.028 1.00 90.25 166 ASN A C 1
ATOM 1304 O O . ASN A 1 166 ? -9.468 22.336 -4.614 1.00 90.25 166 ASN A O 1
ATOM 1308 N N . TYR A 1 167 ? -8.839 20.184 -4.432 1.00 90.38 167 TYR A N 1
ATOM 1309 C CA . TYR A 1 167 ? -7.950 20.376 -3.291 1.00 90.38 167 TYR A CA 1
ATOM 1310 C C . TYR A 1 167 ? -6.802 21.336 -3.616 1.00 90.38 167 TYR A C 1
ATOM 1312 O O . TYR A 1 167 ? -6.600 22.329 -2.914 1.00 90.38 167 TYR A O 1
ATOM 1320 N N . VAL A 1 168 ? -6.093 21.079 -4.716 1.00 87.31 168 VAL A N 1
ATOM 1321 C CA . VAL A 1 168 ? -4.974 21.903 -5.178 1.00 87.31 168 VAL A CA 1
ATOM 1322 C C . VAL A 1 168 ? -5.449 23.312 -5.523 1.00 87.31 168 VAL A C 1
ATOM 1324 O O . VAL A 1 168 ? -4.856 24.267 -5.033 1.00 87.31 168 VAL A O 1
ATOM 1327 N N . THR A 1 169 ? -6.547 23.475 -6.269 1.00 85.75 169 THR A N 1
ATOM 1328 C CA . THR A 1 169 ? -7.095 24.797 -6.611 1.00 85.75 169 THR A CA 1
ATOM 1329 C C . THR A 1 169 ? -7.398 25.626 -5.364 1.00 85.75 169 THR A C 1
ATOM 1331 O O . THR A 1 169 ? -7.015 26.792 -5.313 1.00 85.75 169 THR A O 1
ATOM 1334 N N . ARG A 1 170 ? -8.010 25.037 -4.326 1.00 85.62 170 ARG A N 1
ATOM 1335 C CA . ARG A 1 170 ? -8.275 25.739 -3.055 1.00 85.62 170 ARG A CA 1
ATOM 1336 C C . ARG A 1 170 ? -6.991 26.206 -2.366 1.00 85.62 170 ARG A C 1
ATOM 1338 O O . ARG A 1 170 ? -6.982 27.288 -1.789 1.00 85.62 170 ARG A O 1
ATOM 1345 N N . ARG A 1 171 ? -5.908 25.424 -2.432 1.00 80.94 171 ARG A N 1
ATOM 1346 C CA . ARG A 1 171 ? -4.614 25.782 -1.823 1.00 80.94 171 ARG A CA 1
ATOM 1347 C C . ARG A 1 171 ? -3.810 26.774 -2.670 1.00 80.94 171 ARG A C 1
ATOM 1349 O O . ARG A 1 171 ? -3.197 27.679 -2.115 1.00 80.94 171 ARG A O 1
ATOM 1356 N N . MET A 1 172 ? -3.861 26.660 -3.996 1.00 75.19 172 MET A N 1
ATOM 1357 C CA . MET A 1 172 ? -3.174 27.549 -4.942 1.00 75.19 172 MET A CA 1
ATOM 1358 C C . MET A 1 172 ? -3.737 28.974 -4.978 1.00 75.19 172 MET A C 1
ATOM 1360 O O . MET A 1 172 ? -3.047 29.887 -5.427 1.00 75.19 172 MET A O 1
ATOM 1364 N N . LEU A 1 173 ? -4.942 29.212 -4.443 1.00 64.88 173 LEU A N 1
ATOM 1365 C CA . LEU A 1 173 ? -5.412 30.576 -4.160 1.00 64.88 173 LEU A CA 1
ATOM 1366 C C . LEU A 1 173 ? -4.432 31.357 -3.259 1.00 64.88 173 LEU A C 1
ATOM 1368 O O . LEU A 1 173 ? -4.441 32.586 -3.280 1.00 64.88 173 LEU A O 1
ATOM 1372 N N . HIS A 1 174 ? -3.561 30.654 -2.525 1.00 62.81 174 HIS A N 1
ATOM 1373 C CA . HIS A 1 174 ? -2.546 31.227 -1.644 1.00 62.81 174 HIS A CA 1
ATOM 1374 C C . HIS A 1 174 ? -1.103 31.109 -2.172 1.00 62.81 174 HIS A C 1
ATOM 1376 O O . HIS A 1 174 ? -0.239 31.839 -1.693 1.00 62.81 174 HIS A O 1
ATOM 1382 N N . ASP A 1 175 ? -0.835 30.252 -3.164 1.00 67.06 175 ASP A N 1
ATOM 1383 C CA . ASP A 1 175 ? 0.492 30.067 -3.769 1.00 67.06 175 ASP A CA 1
ATOM 1384 C C . ASP A 1 175 ? 0.375 29.784 -5.277 1.00 67.06 175 ASP A C 1
ATOM 1386 O O . ASP A 1 175 ? -0.018 28.697 -5.705 1.00 67.06 175 ASP A O 1
ATOM 1390 N N . LYS A 1 176 ? 0.728 30.785 -6.090 1.00 71.06 176 LYS A N 1
ATOM 1391 C CA . LYS A 1 176 ? 0.672 30.716 -7.559 1.00 71.06 176 LYS A CA 1
ATOM 1392 C C . LYS A 1 176 ? 1.916 30.080 -8.193 1.00 71.06 176 LYS A C 1
ATOM 1394 O O . LYS A 1 176 ? 1.980 30.004 -9.415 1.00 71.06 176 LYS A O 1
ATOM 1399 N N . SER A 1 177 ? 2.911 29.672 -7.402 1.00 74.81 177 SER A N 1
ATOM 1400 C CA . SER A 1 177 ? 4.181 29.146 -7.922 1.00 74.81 177 SER A CA 1
ATOM 1401 C C . SER A 1 177 ? 4.122 27.670 -8.338 1.00 74.81 177 SER A C 1
ATOM 1403 O O . SER A 1 177 ? 4.983 27.209 -9.088 1.00 74.81 177 SER A O 1
ATOM 1405 N N . PHE A 1 178 ? 3.106 26.926 -7.889 1.00 79.06 178 PHE A N 1
ATOM 1406 C CA . PHE A 1 178 ? 2.964 25.503 -8.191 1.00 79.06 178 PHE A CA 1
ATOM 1407 C C . PHE A 1 178 ? 2.246 25.264 -9.527 1.00 79.06 178 PHE A C 1
ATOM 1409 O O . PHE A 1 178 ? 1.033 25.405 -9.624 1.00 79.06 178 PHE A O 1
ATOM 1416 N N . ASP A 1 179 ? 2.980 24.845 -10.555 1.00 83.50 179 ASP A N 1
ATOM 1417 C CA . ASP A 1 179 ? 2.396 24.361 -11.811 1.00 83.50 179 ASP A CA 1
ATOM 1418 C C . ASP A 1 179 ? 2.224 22.836 -11.760 1.00 83.50 179 ASP A C 1
ATOM 1420 O O . ASP A 1 179 ? 3.180 22.077 -11.949 1.00 83.50 179 ASP A O 1
ATOM 1424 N N . LEU A 1 180 ? 0.989 22.391 -11.503 1.00 81.31 180 LEU A N 1
ATOM 1425 C CA . LEU A 1 180 ? 0.643 20.971 -11.432 1.00 81.31 180 LEU A CA 1
ATOM 1426 C C . LEU A 1 180 ? 0.948 20.234 -12.743 1.00 81.31 180 LEU A C 1
ATOM 1428 O O . LEU A 1 180 ? 1.440 19.108 -12.708 1.00 81.31 180 LEU A O 1
ATOM 1432 N N . THR A 1 181 ? 0.674 20.853 -13.892 1.00 83.44 181 THR A N 1
ATOM 1433 C CA . THR A 1 181 ? 0.864 20.219 -15.202 1.00 83.44 181 THR A CA 1
ATOM 1434 C C . THR A 1 181 ? 2.345 19.982 -15.457 1.00 83.44 181 THR A C 1
ATOM 1436 O O . THR A 1 181 ? 2.750 18.862 -15.769 1.00 83.44 181 THR A O 1
ATOM 1439 N N . ASN A 1 182 ? 3.172 21.008 -15.247 1.00 87.19 182 ASN A N 1
ATOM 1440 C CA . ASN A 1 182 ? 4.620 20.884 -15.392 1.00 87.19 182 ASN A CA 1
ATOM 1441 C C . ASN A 1 182 ? 5.217 19.888 -14.385 1.00 87.19 182 ASN A C 1
ATOM 1443 O O . ASN A 1 182 ? 6.110 19.116 -14.732 1.00 87.19 182 ASN A O 1
ATOM 1447 N N . TRP A 1 183 ? 4.720 19.860 -13.143 1.00 85.31 183 TRP A N 1
ATOM 1448 C CA . TRP A 1 183 ? 5.151 18.863 -12.161 1.00 85.31 183 TRP A CA 1
ATOM 1449 C C . TRP A 1 183 ? 4.836 17.437 -12.629 1.00 85.31 183 TRP A C 1
ATOM 1451 O O . TRP A 1 183 ? 5.735 16.597 -12.654 1.00 85.31 183 TRP A O 1
ATOM 1461 N N . CYS A 1 184 ? 3.602 17.182 -13.076 1.00 86.44 184 CYS A N 1
ATOM 1462 C CA . CYS A 1 184 ? 3.196 15.879 -13.598 1.00 86.44 184 CYS A CA 1
ATOM 1463 C C . CYS A 1 184 ? 4.072 15.438 -14.774 1.00 86.44 184 CYS A C 1
ATOM 1465 O O . CYS A 1 184 ? 4.550 14.305 -14.771 1.00 86.44 184 CYS A O 1
ATOM 1467 N N . GLU A 1 185 ? 4.334 16.323 -15.741 1.00 89.31 185 GLU A N 1
ATOM 1468 C CA . GLU A 1 185 ? 5.185 16.007 -16.895 1.00 89.31 185 GLU A CA 1
ATOM 1469 C C . GLU A 1 185 ? 6.619 15.658 -16.479 1.00 89.31 185 GLU A C 1
ATOM 1471 O O . GLU A 1 185 ? 7.162 14.638 -16.911 1.00 89.31 185 GLU A O 1
ATOM 1476 N N . ARG A 1 186 ? 7.211 16.423 -15.553 1.00 89.38 186 ARG A N 1
ATOM 1477 C CA . ARG A 1 186 ? 8.550 16.131 -15.009 1.00 89.38 186 ARG A CA 1
ATOM 1478 C C . ARG A 1 186 ? 8.604 14.808 -14.241 1.00 89.38 186 ARG A C 1
ATOM 1480 O O . ARG A 1 186 ? 9.646 14.155 -14.223 1.00 89.38 186 ARG A O 1
ATOM 1487 N N . SER A 1 187 ? 7.501 14.396 -13.623 1.00 91.38 187 SER A N 1
ATOM 1488 C CA . SER A 1 187 ? 7.414 13.156 -12.850 1.00 91.38 187 SER A CA 1
ATOM 1489 C C . SER A 1 187 ? 7.189 11.896 -13.694 1.00 91.38 187 SER A C 1
ATOM 1491 O O . SER A 1 187 ? 7.373 10.799 -13.168 1.00 91.38 187 SER A O 1
ATOM 1493 N N . ARG A 1 188 ? 6.844 11.999 -14.989 1.00 90.81 188 ARG A N 1
ATOM 1494 C CA . ARG A 1 188 ? 6.529 10.822 -15.833 1.00 90.81 188 ARG A CA 1
ATOM 1495 C C . ARG A 1 188 ? 7.680 9.829 -15.944 1.00 90.81 188 ARG A C 1
ATOM 1497 O O . ARG A 1 188 ? 7.474 8.633 -15.763 1.00 90.81 188 ARG A O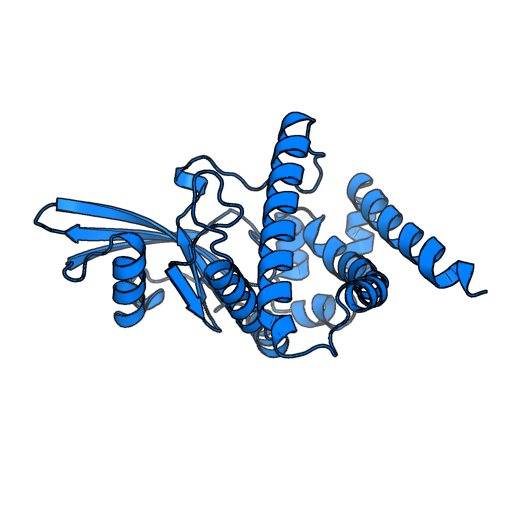 1
ATOM 1504 N N . MET A 1 189 ? 8.890 10.326 -16.199 1.00 92.12 189 MET A N 1
ATOM 1505 C CA . MET A 1 189 ? 10.079 9.476 -16.303 1.00 92.12 189 MET A CA 1
ATOM 1506 C C . MET A 1 189 ? 10.356 8.757 -14.980 1.00 92.12 189 MET A C 1
ATOM 1508 O O . MET A 1 189 ? 10.600 7.553 -14.970 1.00 92.12 189 MET A O 1
ATOM 1512 N N . PHE A 1 190 ? 10.258 9.477 -13.857 1.00 92.00 190 PHE A N 1
ATOM 1513 C CA . PHE A 1 190 ? 10.430 8.891 -12.528 1.00 92.00 190 PHE A CA 1
ATOM 1514 C C . PHE A 1 190 ? 9.368 7.824 -12.232 1.00 92.00 190 PHE A C 1
ATOM 1516 O O . PHE A 1 190 ? 9.690 6.793 -11.649 1.00 92.00 190 PHE A O 1
ATOM 1523 N N . ALA A 1 191 ? 8.121 8.034 -12.662 1.00 91.19 191 ALA A N 1
ATOM 1524 C CA . ALA A 1 191 ? 7.048 7.061 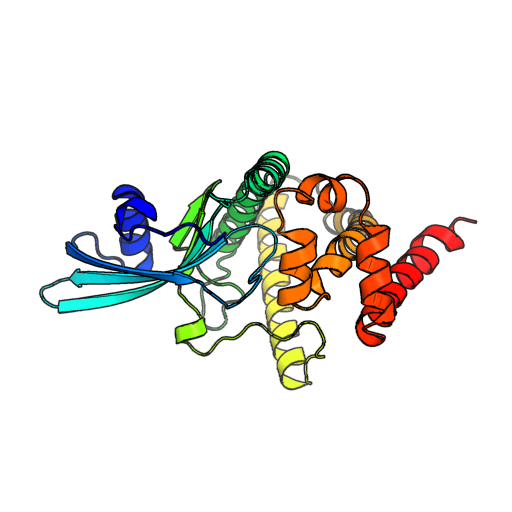-12.486 1.00 91.19 191 ALA A CA 1
ATOM 1525 C C . ALA A 1 191 ? 7.320 5.752 -13.248 1.00 91.19 191 ALA A C 1
ATOM 1527 O O . ALA A 1 191 ? 7.198 4.678 -12.662 1.00 91.19 191 ALA A O 1
ATOM 1528 N N . ILE A 1 192 ? 7.741 5.831 -14.517 1.00 93.12 192 ILE A N 1
ATOM 1529 C CA . ILE A 1 192 ? 8.071 4.639 -15.317 1.00 93.12 192 ILE A CA 1
ATOM 1530 C C . ILE A 1 192 ? 9.314 3.940 -14.754 1.00 93.12 192 ILE A C 1
ATOM 1532 O O . ILE A 1 192 ? 9.305 2.726 -14.572 1.00 93.12 192 ILE A O 1
ATOM 1536 N N . PHE A 1 193 ? 10.350 4.694 -14.381 1.00 93.25 193 PHE A N 1
ATOM 1537 C CA . PHE A 1 193 ? 11.538 4.124 -13.743 1.00 93.25 193 PHE A CA 1
ATOM 1538 C C . PHE A 1 193 ? 11.206 3.430 -12.410 1.00 93.25 193 PHE A C 1
ATOM 1540 O O . PHE A 1 193 ? 11.679 2.329 -12.132 1.00 93.25 193 PHE A O 1
ATOM 1547 N N . GLY A 1 194 ? 10.326 4.031 -11.603 1.00 92.69 194 GLY A N 1
ATOM 1548 C CA . GLY A 1 194 ? 9.801 3.413 -10.388 1.00 92.69 194 GLY A CA 1
ATOM 1549 C C . GLY A 1 194 ? 9.039 2.116 -10.670 1.00 92.69 194 GLY A C 1
ATOM 1550 O O . GLY A 1 194 ? 9.214 1.141 -9.941 1.00 92.69 194 GLY A O 1
ATOM 1551 N N . ALA A 1 195 ? 8.247 2.067 -11.746 1.00 92.38 195 ALA A N 1
ATOM 1552 C CA . ALA A 1 195 ? 7.568 0.846 -12.173 1.00 92.38 195 ALA A CA 1
ATOM 1553 C C . ALA A 1 195 ? 8.571 -0.259 -12.542 1.00 92.38 195 ALA A C 1
ATOM 1555 O O . ALA A 1 195 ? 8.439 -1.371 -12.036 1.00 92.38 195 ALA A O 1
ATOM 1556 N N . ILE A 1 196 ? 9.621 0.051 -13.312 1.00 93.88 196 ILE A N 1
ATOM 1557 C CA . ILE A 1 196 ? 10.705 -0.899 -13.632 1.00 93.88 196 ILE A CA 1
ATOM 1558 C C . ILE A 1 196 ? 11.335 -1.467 -12.354 1.00 93.88 196 ILE A C 1
ATOM 1560 O O . ILE A 1 196 ? 11.571 -2.669 -12.258 1.00 93.88 196 ILE A O 1
ATOM 1564 N N . GLY A 1 197 ? 11.567 -0.624 -11.344 1.00 91.06 197 GLY A N 1
ATOM 1565 C CA . GLY A 1 197 ? 12.152 -1.056 -10.075 1.00 91.06 197 GLY A CA 1
ATOM 1566 C C . GLY A 1 197 ? 11.226 -1.903 -9.192 1.00 91.06 197 GLY A C 1
ATOM 1567 O O . GLY A 1 197 ? 11.721 -2.676 -8.369 1.00 91.06 197 GLY A O 1
ATOM 1568 N N . ILE A 1 198 ? 9.902 -1.768 -9.330 1.00 89.94 198 ILE A N 1
ATOM 1569 C CA . ILE A 1 198 ? 8.907 -2.389 -8.436 1.00 89.94 198 ILE A CA 1
ATOM 1570 C C . ILE A 1 198 ? 8.257 -3.639 -9.048 1.00 89.94 198 ILE A C 1
ATOM 1572 O O . ILE A 1 198 ? 7.967 -4.601 -8.333 1.00 89.94 198 ILE A O 1
ATOM 1576 N N . LEU A 1 199 ? 8.032 -3.655 -10.362 1.00 92.06 199 LEU A N 1
ATOM 1577 C CA . LEU A 1 199 ? 7.368 -4.764 -11.050 1.00 92.06 199 LEU A CA 1
ATOM 1578 C C . LEU A 1 199 ? 8.050 -6.131 -10.865 1.00 92.06 199 LEU A C 1
ATOM 1580 O O . LEU A 1 199 ? 7.308 -7.109 -10.758 1.00 92.06 199 LEU A O 1
ATOM 1584 N N . PRO A 1 200 ? 9.387 -6.243 -10.712 1.00 92.12 200 PRO A N 1
ATOM 1585 C CA . PRO A 1 200 ? 10.015 -7.526 -10.409 1.00 92.12 200 PRO A CA 1
ATOM 1586 C C . PRO A 1 200 ? 9.514 -8.181 -9.113 1.00 92.12 200 PRO A C 1
ATOM 1588 O O . PRO A 1 200 ? 9.436 -9.402 -9.021 1.00 92.12 200 PRO A O 1
ATOM 1591 N N . PHE A 1 201 ? 9.118 -7.386 -8.114 1.00 87.62 201 PHE A N 1
ATOM 1592 C CA . PHE A 1 201 ? 8.490 -7.912 -6.899 1.00 87.62 201 PHE A CA 1
ATOM 1593 C C . PHE A 1 201 ? 7.006 -8.183 -7.112 1.00 87.62 201 PHE A C 1
ATOM 1595 O O . PHE A 1 201 ? 6.486 -9.211 -6.690 1.00 87.62 201 PHE A O 1
ATOM 1602 N N . VAL A 1 202 ? 6.317 -7.216 -7.727 1.00 88.19 202 VAL A N 1
ATOM 1603 C CA . VAL A 1 202 ? 4.854 -7.196 -7.784 1.00 88.19 202 VAL A CA 1
ATOM 1604 C C . VAL A 1 202 ? 4.314 -8.264 -8.712 1.00 88.19 202 VAL A C 1
ATOM 1606 O O . VAL A 1 202 ? 3.254 -8.791 -8.414 1.00 88.19 202 VAL A O 1
ATOM 1609 N N . LEU A 1 203 ? 4.995 -8.577 -9.814 1.00 91.06 203 LEU A N 1
ATOM 1610 C CA . LEU A 1 203 ? 4.529 -9.552 -10.803 1.00 91.06 203 LEU A CA 1
ATOM 1611 C C . LEU A 1 203 ? 4.974 -10.989 -10.501 1.00 91.06 203 LEU A C 1
ATOM 1613 O O . LEU A 1 203 ? 4.454 -11.927 -11.106 1.00 91.06 203 LEU A O 1
ATOM 1617 N N . MET A 1 204 ? 5.928 -11.174 -9.586 1.00 91.38 204 MET A N 1
ATOM 1618 C CA . MET A 1 204 ? 6.355 -12.499 -9.146 1.00 91.38 204 MET A CA 1
ATOM 1619 C C . MET A 1 204 ? 5.258 -13.136 -8.285 1.00 91.38 204 MET A C 1
ATOM 1621 O O . MET A 1 204 ? 4.552 -12.437 -7.553 1.00 91.38 204 MET A O 1
ATOM 1625 N N . ASP A 1 205 ? 5.067 -14.457 -8.378 1.00 89.81 205 ASP A N 1
ATOM 1626 C CA . ASP A 1 205 ? 4.020 -15.098 -7.585 1.00 89.81 205 ASP A CA 1
ATOM 1627 C C . ASP A 1 205 ? 4.299 -14.936 -6.076 1.00 89.81 205 ASP A C 1
ATOM 1629 O O . ASP A 1 205 ? 5.461 -14.918 -5.656 1.00 89.81 205 ASP A O 1
ATOM 1633 N N . PRO A 1 206 ? 3.260 -14.857 -5.224 1.00 87.50 206 PRO A N 1
ATOM 1634 C CA . PRO A 1 206 ? 3.441 -14.511 -3.815 1.00 87.50 206 PRO A CA 1
ATOM 1635 C C . PRO A 1 206 ? 4.345 -15.454 -3.013 1.00 87.50 206 PRO A C 1
ATOM 1637 O O . PRO A 1 206 ? 4.913 -15.029 -2.006 1.00 87.50 206 PRO A O 1
ATOM 1640 N N . LYS A 1 207 ? 4.459 -16.735 -3.397 1.00 88.94 207 LYS A N 1
ATOM 1641 C CA . LYS A 1 207 ? 5.296 -17.703 -2.673 1.00 88.94 207 LYS A CA 1
ATOM 1642 C C . LYS A 1 207 ? 6.755 -17.551 -3.071 1.00 88.94 207 LYS A C 1
ATOM 1644 O O . LYS A 1 207 ? 7.616 -17.570 -2.194 1.00 88.94 207 LYS A O 1
ATOM 1649 N N . THR A 1 208 ? 7.031 -17.397 -4.362 1.00 91.75 208 THR A N 1
ATOM 1650 C CA . THR A 1 208 ? 8.396 -17.172 -4.850 1.00 91.75 208 THR A CA 1
ATOM 1651 C C . THR A 1 208 ? 8.896 -15.803 -4.416 1.00 91.75 208 THR A C 1
ATOM 1653 O O . THR A 1 208 ? 9.975 -15.716 -3.839 1.00 91.75 208 THR A O 1
ATOM 1656 N N . ALA A 1 209 ? 8.069 -14.759 -4.530 1.00 91.25 209 ALA A N 1
ATOM 1657 C CA . ALA A 1 209 ? 8.409 -13.422 -4.053 1.00 91.25 209 ALA A CA 1
ATOM 1658 C C . ALA A 1 209 ? 8.751 -13.413 -2.557 1.00 91.25 209 ALA A C 1
ATOM 1660 O O . ALA A 1 209 ? 9.710 -12.761 -2.154 1.00 91.25 209 ALA A O 1
ATOM 1661 N N . GLN A 1 210 ? 8.011 -14.164 -1.729 1.00 90.31 210 GLN A N 1
ATOM 1662 C CA . GLN A 1 210 ? 8.323 -14.299 -0.303 1.00 90.31 210 GLN A CA 1
ATOM 1663 C C . GLN A 1 210 ? 9.685 -14.949 -0.068 1.00 90.31 210 GLN A C 1
ATOM 1665 O O . GLN A 1 210 ? 10.472 -14.451 0.725 1.00 90.31 210 GLN A O 1
ATOM 1670 N N . LYS A 1 211 ? 9.980 -16.050 -0.757 1.00 91.56 211 LYS A N 1
ATOM 1671 C CA . LYS A 1 211 ? 11.266 -16.739 -0.596 1.00 91.56 211 LYS A CA 1
ATOM 1672 C C . LYS A 1 211 ? 12.442 -15.884 -1.060 1.00 91.56 211 LYS A C 1
ATOM 1674 O O . LYS A 1 211 ? 13.483 -15.904 -0.425 1.00 91.56 211 LYS A O 1
ATOM 1679 N N . THR A 1 212 ? 12.270 -15.146 -2.150 1.00 92.00 212 THR A N 1
ATOM 1680 C CA . THR A 1 212 ? 13.344 -14.362 -2.763 1.00 92.00 212 THR A CA 1
ATOM 1681 C C . THR A 1 212 ? 13.571 -13.035 -2.046 1.00 92.00 212 THR A C 1
ATOM 1683 O O . THR A 1 212 ? 14.707 -12.653 -1.787 1.00 92.00 212 THR A O 1
ATOM 1686 N N . PHE A 1 213 ? 12.495 -12.308 -1.742 1.00 92.06 213 PHE A N 1
ATOM 1687 C CA . PHE A 1 213 ? 12.564 -10.904 -1.328 1.00 92.06 213 PHE A CA 1
ATOM 1688 C C . PHE A 1 213 ? 12.119 -10.659 0.119 1.00 92.06 213 PHE A C 1
ATOM 1690 O O . PHE A 1 213 ? 12.082 -9.512 0.552 1.00 92.06 213 PHE A O 1
ATOM 1697 N N . ASP A 1 214 ? 11.769 -11.702 0.875 1.00 91.25 214 ASP A N 1
ATOM 1698 C CA . ASP A 1 214 ? 11.388 -11.602 2.294 1.00 91.25 214 ASP A CA 1
ATOM 1699 C C . ASP A 1 214 ? 12.295 -12.426 3.220 1.00 91.25 214 ASP A C 1
ATOM 1701 O O . ASP A 1 214 ? 12.008 -12.545 4.411 1.00 91.25 214 ASP A O 1
ATOM 1705 N N . ASP A 1 215 ? 13.380 -12.994 2.688 1.00 92.50 215 ASP A N 1
ATOM 1706 C CA . ASP A 1 215 ? 14.391 -13.709 3.466 1.00 92.50 215 ASP A CA 1
ATOM 1707 C C . ASP A 1 215 ? 15.354 -12.702 4.122 1.00 92.50 215 ASP A C 1
ATOM 1709 O O . ASP A 1 215 ? 16.035 -11.975 3.394 1.00 92.50 215 ASP A O 1
ATOM 1713 N N . PRO A 1 216 ? 15.432 -12.632 5.468 1.00 93.44 216 PRO A N 1
ATOM 1714 C CA . PRO A 1 216 ? 16.325 -11.711 6.169 1.00 93.44 216 PRO A CA 1
ATOM 1715 C C . PRO A 1 216 ? 17.802 -11.840 5.769 1.00 93.44 216 PRO A C 1
ATOM 1717 O O . PRO A 1 216 ? 18.500 -10.828 5.735 1.00 93.44 216 PRO A O 1
ATOM 1720 N N . ASP A 1 217 ? 18.272 -13.046 5.440 1.00 95.19 217 ASP A N 1
ATOM 1721 C CA . ASP A 1 217 ? 19.690 -13.309 5.170 1.00 95.19 217 ASP A CA 1
ATOM 1722 C C . ASP A 1 217 ? 20.118 -12.768 3.799 1.00 95.19 217 ASP A C 1
ATOM 1724 O O . ASP A 1 217 ? 21.257 -12.338 3.609 1.00 95.19 217 ASP A O 1
ATOM 1728 N N . THR A 1 218 ? 19.195 -12.744 2.833 1.00 95.19 218 THR A N 1
ATOM 1729 C CA . THR A 1 218 ? 19.451 -12.252 1.470 1.00 95.19 218 THR A CA 1
ATOM 1730 C C . THR A 1 218 ? 18.756 -10.930 1.159 1.00 95.19 218 THR A C 1
ATOM 1732 O O . THR A 1 218 ? 18.920 -10.407 0.055 1.00 95.19 218 THR A O 1
ATOM 1735 N N . PHE A 1 219 ? 17.991 -10.372 2.104 1.00 94.06 219 PHE A N 1
ATOM 1736 C CA . PHE A 1 219 ? 17.153 -9.194 1.877 1.00 94.06 219 PHE A CA 1
ATOM 1737 C C . PHE A 1 219 ? 17.960 -8.019 1.329 1.00 94.06 219 PHE A C 1
ATOM 1739 O O . PHE A 1 219 ? 17.604 -7.480 0.288 1.00 94.06 219 PHE A O 1
ATOM 1746 N N . VAL A 1 220 ? 19.057 -7.648 2.000 1.00 94.19 220 VAL A N 1
ATOM 1747 C CA . VAL A 1 220 ? 19.893 -6.500 1.604 1.00 94.19 220 VAL A CA 1
ATOM 1748 C C . VAL A 1 220 ? 20.478 -6.719 0.212 1.00 94.19 220 VAL A C 1
ATOM 1750 O O . VAL A 1 220 ? 20.329 -5.865 -0.657 1.00 94.19 220 VAL A O 1
ATOM 1753 N N . LYS A 1 221 ? 21.037 -7.906 -0.042 1.00 95.19 221 LYS A N 1
ATOM 1754 C CA . LYS A 1 221 ? 21.602 -8.269 -1.345 1.00 95.19 221 LYS A CA 1
ATOM 1755 C C . LYS A 1 221 ? 20.593 -8.062 -2.479 1.00 95.19 221 LYS A C 1
ATOM 1757 O O . LYS A 1 221 ? 20.906 -7.413 -3.467 1.00 95.19 221 LYS A O 1
ATOM 1762 N N . TYR A 1 222 ? 19.375 -8.588 -2.350 1.00 93.88 222 TYR A N 1
ATOM 1763 C CA . TYR A 1 222 ? 18.400 -8.527 -3.446 1.00 93.88 222 TYR A CA 1
ATOM 1764 C C . TYR A 1 222 ? 17.579 -7.229 -3.471 1.00 93.88 222 TYR A C 1
ATOM 1766 O O . TYR A 1 222 ? 17.141 -6.782 -4.533 1.00 93.88 222 TYR A O 1
ATOM 1774 N N . CYS A 1 223 ? 17.352 -6.580 -2.336 1.00 90.56 223 CYS A N 1
ATOM 1775 C CA . CYS A 1 223 ? 16.531 -5.371 -2.298 1.00 90.56 223 CYS A CA 1
ATOM 1776 C C . CYS A 1 223 ? 17.353 -4.097 -2.511 1.00 90.56 223 CYS A C 1
ATOM 1778 O O . CYS A 1 223 ? 16.868 -3.217 -3.226 1.00 90.56 223 CYS A O 1
ATOM 1780 N N . ASP A 1 224 ? 18.585 -4.036 -1.998 1.00 88.38 224 ASP A N 1
ATOM 1781 C CA . ASP A 1 224 ? 19.411 -2.823 -1.999 1.00 88.38 224 ASP A CA 1
ATOM 1782 C C . ASP A 1 224 ? 20.581 -2.873 -2.995 1.00 88.38 224 ASP A C 1
ATOM 1784 O O . ASP A 1 224 ? 21.004 -1.819 -3.466 1.00 88.38 224 ASP A O 1
ATOM 1788 N N . GLU A 1 225 ? 21.093 -4.062 -3.336 1.00 92.75 225 GLU A N 1
ATOM 1789 C CA . GLU A 1 225 ? 22.287 -4.204 -4.186 1.00 92.75 225 GLU A CA 1
ATOM 1790 C C . GLU A 1 225 ? 21.947 -4.655 -5.617 1.00 92.75 225 GLU A C 1
ATOM 1792 O O . GLU A 1 225 ? 21.938 -3.841 -6.539 1.00 92.75 225 GLU A O 1
ATOM 1797 N N . ASP A 1 226 ? 21.665 -5.944 -5.823 1.00 94.06 226 ASP A N 1
ATOM 1798 C CA . ASP A 1 226 ? 21.407 -6.527 -7.141 1.00 94.06 226 ASP A CA 1
ATOM 1799 C C . ASP A 1 226 ? 20.473 -7.741 -7.048 1.00 94.06 226 ASP A C 1
ATOM 1801 O O . ASP A 1 226 ? 20.747 -8.721 -6.358 1.00 94.06 226 ASP A O 1
ATOM 1805 N N . ARG A 1 227 ? 19.378 -7.698 -7.811 1.00 94.81 227 ARG A N 1
ATOM 1806 C CA . ARG A 1 227 ? 18.384 -8.780 -7.939 1.00 94.81 227 ARG A CA 1
ATOM 1807 C C . ARG A 1 227 ? 18.335 -9.422 -9.318 1.00 94.81 227 ARG A C 1
ATOM 1809 O O . ARG A 1 227 ? 17.379 -10.133 -9.617 1.00 94.81 227 ARG A O 1
ATOM 1816 N N . THR A 1 228 ? 19.320 -9.165 -10.168 1.00 95.25 228 THR A N 1
ATOM 1817 C CA . THR A 1 228 ? 19.337 -9.659 -11.548 1.00 95.25 228 THR A CA 1
ATOM 1818 C C . THR A 1 228 ? 19.206 -11.178 -11.597 1.00 95.25 228 THR A C 1
ATOM 1820 O O . THR A 1 228 ? 18.386 -11.695 -12.351 1.00 95.25 228 THR A O 1
ATOM 1823 N N . GLU A 1 229 ? 19.956 -11.896 -10.758 1.00 96.12 229 GLU A N 1
ATOM 1824 C CA . GLU A 1 229 ? 19.954 -13.362 -10.736 1.00 96.12 229 GLU A CA 1
ATOM 1825 C C . GLU A 1 229 ? 18.558 -13.959 -10.461 1.00 96.12 229 GLU A C 1
ATOM 1827 O O . GLU A 1 229 ? 18.040 -14.632 -11.359 1.00 96.12 229 GLU A O 1
ATOM 1832 N N . PRO A 1 230 ? 17.875 -13.660 -9.336 1.00 96.00 230 PRO A N 1
ATOM 1833 C CA . PRO A 1 230 ? 16.569 -14.258 -9.070 1.00 96.00 230 PRO A CA 1
ATOM 1834 C C . PRO A 1 230 ? 15.477 -13.776 -10.034 1.00 96.00 230 PRO A C 1
ATOM 1836 O O . PRO A 1 230 ? 14.550 -14.524 -10.349 1.00 96.00 230 PRO A O 1
ATOM 1839 N N . VAL A 1 231 ? 15.575 -12.541 -10.539 1.00 96.69 231 VAL A N 1
ATOM 1840 C CA . VAL A 1 231 ? 14.631 -12.024 -11.540 1.00 96.69 231 VAL A CA 1
ATOM 1841 C C . VAL A 1 231 ? 14.772 -12.780 -12.858 1.00 96.69 231 VAL A C 1
ATOM 1843 O O . VAL A 1 231 ? 13.766 -13.214 -13.417 1.00 96.69 231 VAL A O 1
ATOM 1846 N N . LEU A 1 232 ? 16.000 -12.990 -13.343 1.00 96.81 232 LEU A N 1
ATOM 1847 C CA . LEU A 1 232 ? 16.246 -13.749 -14.569 1.00 96.81 232 LEU A CA 1
ATOM 1848 C C . LEU A 1 232 ? 15.919 -15.234 -14.407 1.00 96.81 232 LEU A C 1
ATOM 1850 O O . LEU A 1 232 ? 15.446 -15.844 -15.367 1.00 96.81 232 LEU A O 1
ATOM 1854 N N . ALA A 1 233 ? 16.148 -15.813 -13.226 1.00 96.75 233 ALA A N 1
ATOM 1855 C CA . ALA A 1 233 ? 15.729 -17.176 -12.923 1.00 96.75 233 ALA A CA 1
ATOM 1856 C C . ALA A 1 233 ? 14.208 -17.319 -13.094 1.00 96.75 233 ALA A C 1
ATOM 1858 O O . ALA A 1 233 ? 13.756 -18.160 -13.870 1.00 96.75 233 ALA A O 1
ATOM 1859 N N . TYR A 1 234 ? 13.422 -16.419 -12.497 1.00 96.56 234 TYR A N 1
ATOM 1860 C CA . TYR A 1 234 ? 11.963 -16.459 -12.614 1.00 96.56 234 TYR A CA 1
ATOM 1861 C C . TYR A 1 234 ? 11.453 -16.117 -14.028 1.00 96.56 234 TYR A C 1
ATOM 1863 O O . TYR A 1 234 ? 10.481 -16.712 -14.494 1.00 96.56 234 TYR A O 1
ATOM 1871 N N . CYS A 1 235 ? 12.136 -15.241 -14.778 1.00 96.81 235 CYS A N 1
ATOM 1872 C CA . CYS A 1 235 ? 11.833 -15.009 -16.199 1.00 96.81 235 CYS A CA 1
ATOM 1873 C C . CYS A 1 235 ? 11.924 -16.288 -17.047 1.00 96.81 235 CYS A C 1
ATOM 1875 O O . CYS A 1 235 ? 11.148 -16.451 -17.987 1.00 96.81 235 CYS A O 1
ATOM 1877 N N . ARG A 1 236 ? 12.853 -17.202 -16.731 1.00 97.06 236 ARG A N 1
ATOM 1878 C CA . ARG A 1 236 ? 12.985 -18.487 -17.446 1.00 97.06 236 ARG A CA 1
ATOM 1879 C C . ARG A 1 236 ? 11.839 -19.447 -17.134 1.00 97.06 236 ARG A C 1
ATOM 1881 O O . ARG A 1 236 ? 11.537 -20.308 -17.954 1.00 97.06 236 ARG A O 1
ATOM 1888 N N . GLU A 1 237 ? 11.212 -19.296 -15.972 1.00 95.75 237 GLU A N 1
ATOM 1889 C CA . GLU A 1 237 ? 10.088 -20.121 -15.523 1.00 95.75 237 GLU A CA 1
ATOM 1890 C C . GLU A 1 237 ? 8.734 -19.568 -15.989 1.00 95.75 237 GLU A C 1
ATOM 1892 O O . GLU A 1 237 ? 7.811 -20.335 -16.261 1.00 95.75 237 GLU A O 1
ATOM 1897 N N . SER A 1 238 ? 8.610 -18.243 -16.117 1.00 95.19 238 SER A N 1
ATOM 1898 C CA . SER A 1 238 ? 7.360 -17.569 -16.468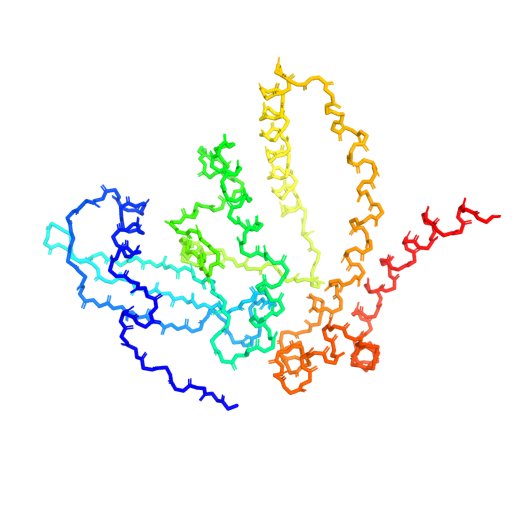 1.00 95.19 238 SER A CA 1
ATOM 1899 C C . SER A 1 238 ? 7.542 -16.589 -17.623 1.00 95.19 238 SER A C 1
ATOM 1901 O O . SER A 1 238 ? 7.963 -15.442 -17.456 1.00 95.19 238 SER A O 1
ATOM 1903 N N . LYS A 1 239 ? 7.124 -17.031 -18.814 1.00 94.50 239 LYS A N 1
ATOM 1904 C CA . LYS A 1 239 ? 7.109 -16.199 -20.024 1.00 94.50 239 LYS A CA 1
ATOM 1905 C C . LYS A 1 239 ? 6.257 -14.937 -19.847 1.00 94.50 239 LYS A C 1
ATOM 1907 O O . LYS A 1 239 ? 6.698 -13.862 -20.227 1.00 94.50 239 LYS A O 1
ATOM 1912 N N . VAL A 1 240 ? 5.089 -15.055 -19.209 1.00 92.56 240 VAL A N 1
ATOM 1913 C CA . VAL A 1 240 ? 4.190 -13.914 -18.954 1.00 92.56 240 VAL A CA 1
ATOM 1914 C C . VAL A 1 240 ? 4.866 -12.868 -18.065 1.00 92.56 240 VAL A C 1
ATOM 1916 O O . VAL A 1 240 ? 4.770 -11.675 -18.333 1.00 92.56 240 VAL A O 1
ATOM 1919 N N . TYR A 1 241 ? 5.578 -13.299 -17.019 1.00 93.94 241 TYR A N 1
ATOM 1920 C CA . TYR A 1 241 ? 6.335 -12.386 -16.161 1.00 93.94 241 TYR A CA 1
ATOM 1921 C C . TYR A 1 241 ? 7.441 -11.668 -16.943 1.00 93.94 241 TYR A C 1
ATOM 1923 O O . TYR A 1 241 ? 7.555 -10.447 -16.863 1.00 93.94 241 TYR A O 1
ATOM 1931 N N . MET A 1 242 ? 8.214 -12.416 -17.736 1.00 95.88 242 MET A N 1
ATOM 1932 C CA . MET A 1 242 ? 9.277 -11.861 -18.572 1.00 95.88 242 MET A CA 1
ATOM 1933 C C . MET A 1 242 ? 8.738 -10.824 -19.567 1.00 95.88 242 MET A C 1
ATOM 1935 O O . MET A 1 242 ? 9.284 -9.728 -19.645 1.00 95.88 242 MET A O 1
ATOM 1939 N N . GLU A 1 243 ? 7.664 -11.142 -20.295 1.00 94.88 243 GLU A N 1
ATOM 1940 C CA . GLU A 1 243 ? 7.047 -10.238 -21.275 1.00 94.88 243 GLU A CA 1
ATOM 1941 C C . GLU A 1 243 ? 6.594 -8.929 -20.621 1.00 94.88 243 GLU A C 1
ATOM 1943 O O . GLU A 1 243 ? 6.920 -7.854 -21.114 1.00 94.88 243 GLU A O 1
ATOM 1948 N N . ARG A 1 244 ? 5.953 -8.994 -19.448 1.00 92.44 244 ARG A N 1
ATOM 1949 C CA . ARG A 1 244 ? 5.538 -7.792 -18.708 1.00 92.44 244 ARG A CA 1
ATOM 1950 C C . ARG A 1 244 ? 6.700 -6.920 -18.248 1.00 92.44 244 ARG A C 1
ATOM 1952 O O . ARG A 1 244 ? 6.573 -5.697 -18.230 1.00 92.44 244 ARG A O 1
ATOM 1959 N N . LEU A 1 245 ? 7.820 -7.524 -17.850 1.00 94.81 245 LEU A N 1
ATOM 1960 C CA . LEU A 1 245 ? 9.019 -6.758 -17.523 1.00 94.81 245 LEU A CA 1
ATOM 1961 C C . LEU A 1 245 ? 9.647 -6.141 -18.775 1.00 94.81 245 LEU A C 1
ATOM 1963 O O . LEU A 1 245 ? 10.111 -5.006 -18.708 1.00 94.81 245 LEU A O 1
ATOM 1967 N N . LEU A 1 246 ? 9.659 -6.846 -19.906 1.00 95.44 246 LEU A N 1
ATOM 1968 C CA . LEU A 1 246 ? 10.183 -6.303 -21.159 1.00 95.44 246 LEU A CA 1
ATOM 1969 C C . LEU A 1 246 ? 9.355 -5.108 -21.640 1.00 95.44 246 LEU A C 1
ATOM 1971 O O . LEU A 1 246 ? 9.944 -4.062 -21.884 1.00 95.44 246 LEU A O 1
ATOM 1975 N N . GLU A 1 247 ? 8.021 -5.211 -21.645 1.00 94.00 247 GLU A N 1
ATOM 1976 C CA . GLU A 1 247 ? 7.105 -4.135 -22.063 1.00 94.00 247 GLU A CA 1
ATOM 1977 C C . GLU A 1 247 ? 7.442 -2.785 -21.401 1.00 94.00 247 GLU A C 1
ATOM 1979 O O . GLU A 1 247 ? 7.598 -1.766 -22.075 1.00 94.00 247 GLU A O 1
ATOM 1984 N N . VAL A 1 248 ? 7.605 -2.768 -20.072 1.00 93.81 248 VAL A N 1
ATOM 1985 C CA . VAL A 1 248 ? 7.890 -1.525 -19.332 1.00 93.81 248 VAL A CA 1
ATOM 1986 C C . VAL A 1 248 ? 9.310 -0.996 -19.583 1.00 93.81 248 VAL A C 1
ATOM 1988 O O . VAL A 1 248 ? 9.532 0.217 -19.578 1.00 93.81 248 VAL A O 1
ATOM 1991 N N . ASN A 1 249 ? 10.282 -1.887 -19.806 1.00 95.12 249 ASN A N 1
ATOM 1992 C CA . ASN A 1 249 ? 11.664 -1.501 -20.089 1.00 95.12 249 ASN A CA 1
ATOM 1993 C C . ASN A 1 249 ? 11.800 -0.943 -21.511 1.00 95.12 249 ASN A C 1
ATOM 1995 O O . ASN A 1 249 ? 12.433 0.096 -21.697 1.00 95.12 249 ASN A O 1
ATOM 1999 N N . GLU A 1 250 ? 11.175 -1.590 -22.495 1.00 95.38 250 GLU A N 1
ATOM 2000 C CA . GLU A 1 250 ? 11.117 -1.126 -23.882 1.00 95.38 250 GLU A CA 1
ATOM 2001 C C . GLU A 1 250 ? 10.447 0.248 -23.958 1.00 95.38 250 GLU A C 1
ATOM 2003 O O . GLU A 1 250 ? 11.031 1.179 -24.514 1.00 95.38 250 GLU A O 1
ATOM 2008 N N . GLU A 1 251 ? 9.304 0.433 -23.285 1.00 94.12 251 GLU A N 1
ATOM 2009 C CA . GLU A 1 251 ? 8.626 1.730 -23.227 1.00 94.12 251 GLU A CA 1
ATOM 2010 C C . GLU A 1 251 ? 9.536 2.835 -22.663 1.00 94.12 251 GLU A C 1
ATOM 2012 O O . GLU A 1 251 ? 9.569 3.956 -23.183 1.00 94.12 251 GLU A O 1
ATOM 2017 N N . PHE A 1 252 ? 10.296 2.546 -21.604 1.00 94.94 252 PHE A N 1
ATOM 2018 C CA . PHE A 1 252 ? 11.230 3.514 -21.034 1.00 94.94 252 PHE A CA 1
ATOM 2019 C C . PHE A 1 252 ? 12.353 3.876 -22.011 1.00 94.94 252 PHE A C 1
ATOM 2021 O O . PHE A 1 252 ? 12.640 5.061 -22.206 1.00 94.94 252 PHE A O 1
ATOM 2028 N N . VAL A 1 253 ? 12.964 2.874 -22.646 1.00 94.94 253 VAL A N 1
ATOM 2029 C CA . VAL A 1 253 ? 14.053 3.061 -23.612 1.00 94.94 253 VAL A CA 1
ATOM 2030 C C . VAL A 1 253 ? 13.578 3.869 -24.819 1.00 94.94 253 VAL A C 1
ATOM 2032 O O . VAL A 1 253 ? 14.212 4.862 -25.184 1.00 94.94 253 VAL A O 1
ATOM 2035 N N . GLU A 1 254 ? 12.433 3.516 -25.399 1.00 93.69 254 GLU A N 1
ATOM 2036 C CA . GLU A 1 254 ? 11.850 4.218 -26.544 1.00 93.69 254 GLU A CA 1
ATOM 2037 C C . GLU A 1 254 ? 11.481 5.670 -26.226 1.00 93.69 254 GLU A C 1
ATOM 2039 O O . GLU A 1 254 ? 11.667 6.568 -27.053 1.00 93.69 254 GLU A O 1
ATOM 2044 N N . ARG A 1 255 ? 10.932 5.930 -25.033 1.00 91.75 255 ARG A N 1
ATOM 2045 C CA . ARG A 1 255 ? 10.485 7.277 -24.656 1.00 91.75 255 ARG A CA 1
ATOM 2046 C C . ARG A 1 255 ? 11.627 8.187 -24.226 1.00 91.75 255 ARG A C 1
ATOM 2048 O O . ARG A 1 255 ? 11.574 9.373 -24.549 1.00 91.75 255 ARG A O 1
ATOM 2055 N N . TYR A 1 256 ? 12.605 7.666 -23.486 1.00 92.00 256 TYR A N 1
ATOM 2056 C CA . TYR A 1 256 ? 13.552 8.498 -22.737 1.00 92.00 256 TYR A CA 1
ATOM 2057 C C . TYR A 1 256 ? 15.020 8.273 -23.082 1.00 92.00 256 TYR A C 1
ATOM 2059 O O .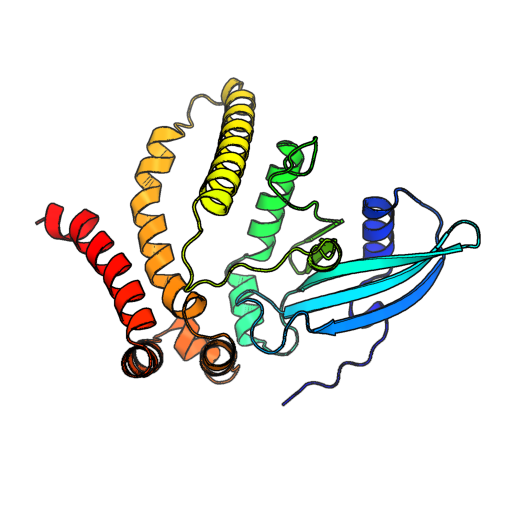 TYR A 1 256 ? 15.823 9.133 -22.745 1.00 92.00 256 TYR A O 1
ATOM 2067 N N . VAL A 1 257 ? 15.383 7.178 -23.753 1.00 92.12 257 VAL A N 1
ATOM 2068 C CA . VAL A 1 257 ? 16.785 6.892 -24.098 1.00 92.12 257 VAL A CA 1
ATOM 2069 C C . VAL A 1 257 ? 17.027 7.133 -25.584 1.00 92.12 257 VAL A C 1
ATOM 2071 O O . VAL A 1 257 ? 17.816 7.999 -25.947 1.00 92.12 257 VAL A O 1
ATOM 2074 N N . LEU A 1 258 ? 16.304 6.429 -26.458 1.00 91.50 258 LEU A N 1
ATOM 2075 C CA . LEU A 1 258 ? 16.551 6.474 -27.904 1.00 91.50 258 LEU A CA 1
ATOM 2076 C C . LEU A 1 258 ? 16.189 7.819 -28.541 1.00 91.50 258 LEU A C 1
ATOM 2078 O O . LEU A 1 258 ? 16.830 8.225 -29.497 1.00 91.50 258 LEU A O 1
ATOM 2082 N N . LYS A 1 259 ? 15.194 8.535 -28.005 1.00 76.06 259 LYS A N 1
ATOM 2083 C CA . LYS A 1 259 ? 14.805 9.873 -28.495 1.00 76.06 259 LYS A CA 1
ATOM 2084 C C . LYS A 1 259 ? 15.790 10.991 -28.127 1.00 76.06 259 LYS A C 1
ATOM 2086 O O . LYS A 1 259 ? 15.562 12.130 -28.525 1.00 76.06 259 LYS A O 1
ATOM 2091 N N . GLN A 1 260 ? 16.815 10.695 -27.327 1.00 66.94 260 GLN A N 1
ATOM 2092 C CA . GLN A 1 260 ? 17.851 11.653 -26.918 1.00 66.94 260 GLN A CA 1
ATOM 2093 C C . GLN A 1 260 ? 19.188 11.440 -27.651 1.00 66.94 260 GLN A C 1
ATOM 2095 O O . GLN A 1 260 ? 20.114 12.223 -27.435 1.00 66.94 260 GL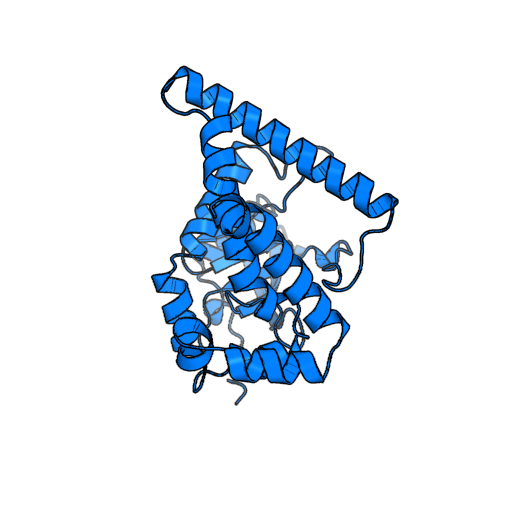N A O 1
ATOM 2100 N N . LEU A 1 261 ? 19.284 10.396 -28.482 1.00 53.56 261 LEU A N 1
ATOM 2101 C CA . LEU A 1 261 ? 20.422 10.088 -29.354 1.00 53.56 261 LEU A CA 1
ATOM 2102 C C . LEU A 1 261 ? 20.167 10.620 -30.769 1.00 53.56 261 LEU A C 1
ATOM 2104 O O . LEU A 1 261 ? 21.158 11.040 -31.405 1.00 53.56 261 LEU A O 1
#

Sequence (261 aa):
MACEIHTGVNDVFTKKQIHHILKRSLGFTSFELIACDKRPAVIGMAGFLGDHFRVTLHVKVNGYVEKIKLFVKSVPVCNAPKADFINKGGFYKREMVAFQLSEEMHGAEGPNPWCAKAYLCNETILVMPDLAVEGYRTFMNHEVLDLKHTLLTTASIARFHASFANYVTRRMLHDKSFDLTNWCERSRMFAIFGAIGILPFVLMDPKTAQKTFDDPDTFVKYCDEDRTEPVLAYCRESKVYMERLLEVNEEFVERYVLKQL

Organism: Parnassius apollo (NCBI:txid110799)